Protein AF-A0A813QW35-F1 (afdb_monomer)

pLDDT: mean 88.13, std 13.35, range [39.12, 98.56]

Solvent-accessible surface area (backbone atoms only — not comparable to full-atom values): 14616 Å² total; per-residue (Å²): 115,69,69,63,53,52,51,50,51,53,52,52,52,50,51,53,50,52,37,64,60,31,45,42,64,63,51,36,38,49,41,29,41,49,60,69,52,95,50,67,70,61,49,53,50,48,54,52,54,52,72,67,41,83,51,41,49,53,69,59,52,49,50,46,52,36,43,44,49,61,70,47,66,87,50,74,64,64,62,58,50,50,51,53,51,50,52,62,72,70,39,88,66,54,80,74,55,71,52,36,60,60,40,50,43,73,62,63,20,82,92,65,40,93,64,72,88,70,44,76,89,36,61,70,60,48,53,49,51,56,65,54,35,79,75,79,52,91,46,69,71,62,71,68,75,59,6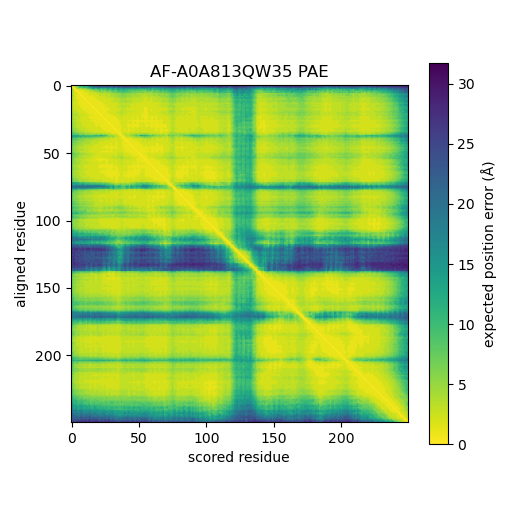6,68,50,58,50,50,54,24,49,69,68,75,63,54,57,49,92,84,57,64,70,88,74,78,84,77,91,68,78,69,46,68,44,79,46,74,32,84,91,26,38,39,68,68,52,51,50,45,46,50,51,49,32,65,75,36,61,98,62,37,46,67,46,82,48,46,78,43,82,42,53,71,68,60,45,52,53,49,51,48,53,53,50,51,52,53,52,49,53,56,48,54,53,51,53,52,52,56,49,58,65,70,79,105

Mean predicted aligned error: 7.09 Å

Nearest PDB structures (foldseek):
  6xmd-assembly1_A  TM=8.724E-01  e=5.859E-13  Thermochaetoides thermophila
  6xm1-assembly2_C  TM=8.562E-01  e=2.623E-12  Thermochaetoides thermophila
  6xjl-assembly1_A  TM=8.843E-01  e=3.176E-10  Thermochaetoides thermophila
  4cca-assembly1_A  TM=8.002E-01  e=1.803E-06  Homo sapiens
  4bx9-assembly1_A  TM=7.027E-01  e=5.641E-04  Homo sapiens

Foldseek 3Di:
DVVVVVVVVVVVVVVVVLCVQAVVLLLLLLLLCLQQHDDLVVNLVSLVVLLVDPSHQLVSSLSSLLSSCQSQVVPDVVSSVVSLVSSVVSDPDDPLSSCLSVLSCVDRHPVNDPDDSNCVVPPVVSVVLVVVCVPPPPDSSPSDADPLLVQVVCLQVVNRDCVVVPDDDDDDPDRDQEAEAEDELEDEPRVVVSQVVVCVVCPPRHHYHYYYPYYDDPVVSSVVSSVVSVVVVVVVVVVVVVVVVVVVVD

Structure (mmCIF, N/CA/C/O backbone):
data_AF-A0A813QW35-F1
#
_entry.id   AF-A0A813QW35-F1
#
loop_
_atom_site.group_PDB
_atom_site.id
_atom_site.type_symbol
_atom_site.label_atom_id
_atom_site.label_alt_id
_atom_site.label_comp_id
_atom_site.label_asym_id
_at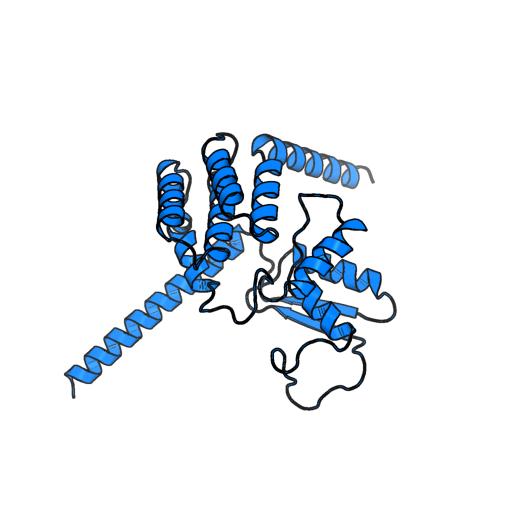om_site.label_entity_id
_atom_site.label_seq_id
_atom_site.pdbx_PDB_ins_code
_atom_site.Cartn_x
_atom_site.Cartn_y
_atom_site.Cartn_z
_atom_site.occupancy
_atom_site.B_iso_or_equiv
_atom_site.auth_seq_id
_atom_site.auth_comp_id
_atom_site.auth_asym_id
_atom_site.auth_atom_id
_atom_site.pdbx_PDB_model_num
ATOM 1 N N . MET A 1 1 ? -13.612 26.032 -20.876 1.00 57.28 1 MET A N 1
ATOM 2 C CA . MET A 1 1 ? -12.565 26.196 -19.837 1.00 57.28 1 MET A CA 1
ATOM 3 C C . MET A 1 1 ? -13.124 26.306 -18.413 1.00 57.28 1 MET A C 1
ATOM 5 O O . MET A 1 1 ? -12.556 25.674 -17.535 1.00 57.28 1 MET A O 1
ATOM 9 N N . SER A 1 2 ? -14.247 27.001 -18.171 1.00 75.31 2 SER A N 1
ATOM 10 C CA . SER A 1 2 ? -14.843 27.151 -16.821 1.00 75.31 2 SER A CA 1
ATOM 11 C C . SER A 1 2 ? -15.238 25.824 -16.127 1.00 75.31 2 SER A C 1
ATOM 13 O O . SER A 1 2 ? -14.934 25.630 -14.954 1.00 75.31 2 SER A O 1
ATOM 15 N N . GLY A 1 3 ? -15.799 24.847 -16.859 1.00 83.44 3 GLY A N 1
ATOM 16 C CA . GLY A 1 3 ? -16.212 23.554 -16.278 1.00 83.44 3 GLY A CA 1
ATOM 17 C C . GLY A 1 3 ? -15.068 22.676 -15.742 1.00 83.44 3 GLY A C 1
ATOM 18 O O . GLY A 1 3 ? -15.228 22.015 -14.718 1.00 83.44 3 GLY A O 1
ATOM 19 N N . THR A 1 4 ? -13.892 22.698 -16.381 1.00 87.56 4 THR A N 1
ATOM 20 C CA . THR A 1 4 ? -12.706 21.960 -15.906 1.00 87.56 4 THR A CA 1
ATOM 21 C C . THR A 1 4 ? -12.185 22.554 -14.601 1.00 87.56 4 THR A C 1
ATOM 23 O O . THR A 1 4 ? -11.912 21.819 -13.657 1.00 87.56 4 THR A O 1
ATOM 26 N N . VAL A 1 5 ? -12.108 23.886 -14.522 1.00 91.88 5 VAL A N 1
ATOM 27 C CA . VAL A 1 5 ? -11.670 24.593 -13.312 1.00 91.88 5 VAL A CA 1
ATOM 28 C C . VAL A 1 5 ? -12.628 24.314 -12.157 1.00 91.88 5 VAL A C 1
ATOM 30 O O . VAL A 1 5 ? -12.174 23.898 -11.096 1.00 91.88 5 VAL A O 1
ATOM 33 N N . ALA A 1 6 ? -13.941 24.442 -12.382 1.00 93.12 6 ALA A N 1
ATOM 34 C CA . ALA A 1 6 ? -14.951 24.147 -11.366 1.00 93.12 6 ALA A CA 1
ATOM 35 C C . ALA A 1 6 ? -14.806 22.718 -10.815 1.00 93.12 6 ALA A C 1
ATOM 37 O O . ALA A 1 6 ? -14.735 22.535 -9.604 1.00 93.12 6 ALA A O 1
ATOM 38 N N . LYS A 1 7 ? -14.648 21.716 -11.693 1.00 93.94 7 LYS A N 1
ATOM 39 C CA . LYS A 1 7 ? -14.423 20.323 -11.282 1.00 93.94 7 LYS A CA 1
ATOM 40 C C . LYS A 1 7 ? -13.184 20.172 -10.393 1.00 93.94 7 LYS A C 1
ATOM 42 O O . LYS A 1 7 ? -13.261 19.516 -9.357 1.00 93.94 7 LYS A O 1
ATOM 47 N N . HIS A 1 8 ? -12.043 20.737 -10.793 1.00 94.25 8 HIS A N 1
ATOM 48 C CA . HIS A 1 8 ? -10.805 20.621 -10.016 1.00 94.25 8 HIS A CA 1
ATOM 49 C C . HIS A 1 8 ? -10.906 21.321 -8.664 1.00 94.25 8 HIS A C 1
ATOM 51 O O . HIS A 1 8 ? -10.477 20.748 -7.667 1.00 94.25 8 HIS A O 1
ATOM 57 N N . VAL A 1 9 ? -11.511 22.509 -8.619 1.00 95.88 9 VAL A N 1
ATOM 58 C CA . VAL A 1 9 ? -11.746 23.231 -7.365 1.00 95.88 9 VAL A CA 1
ATOM 59 C C . VAL A 1 9 ? -12.614 22.388 -6.436 1.00 95.88 9 VAL A C 1
ATOM 61 O O . VAL A 1 9 ? -12.192 22.105 -5.322 1.00 95.88 9 VAL A O 1
ATOM 64 N N . THR A 1 10 ? -13.762 21.891 -6.907 1.00 96.38 10 THR A N 1
ATOM 65 C CA . THR A 1 10 ? -14.651 21.045 -6.097 1.00 96.38 10 THR A CA 1
ATOM 66 C C . THR A 1 10 ? -13.942 19.795 -5.574 1.00 96.38 10 THR A C 1
ATOM 68 O O . THR A 1 10 ? -14.052 19.484 -4.390 1.00 96.38 10 THR A O 1
ATOM 71 N N . LEU A 1 11 ? -13.184 19.093 -6.424 1.00 97.25 11 LEU A N 1
ATOM 72 C CA . LEU A 1 11 ? -12.455 17.889 -6.015 1.00 97.25 11 LEU A CA 1
ATOM 73 C C . LEU A 1 11 ? -11.382 18.191 -4.966 1.00 97.25 11 LEU A C 1
ATOM 75 O O . LEU A 1 11 ? -11.317 17.503 -3.952 1.00 97.25 11 LEU A O 1
ATOM 79 N N . VAL A 1 12 ? -10.549 19.210 -5.184 1.00 97.06 12 VAL A N 1
ATOM 80 C CA . VAL A 1 12 ? -9.474 19.568 -4.245 1.00 97.06 12 VAL A CA 1
ATOM 81 C C . VAL A 1 12 ? -10.051 20.060 -2.919 1.00 97.06 12 VAL A C 1
ATOM 83 O O . VAL A 1 12 ? -9.548 19.677 -1.863 1.00 97.06 12 VAL A O 1
ATOM 86 N N . SER A 1 13 ? -11.131 20.846 -2.952 1.00 97.50 13 SER A N 1
ATOM 87 C CA . SER A 1 13 ? -11.835 21.285 -1.746 1.00 97.50 13 SER A CA 1
ATOM 88 C C . SER A 1 13 ? -12.374 20.104 -0.938 1.00 97.50 13 SER A C 1
ATOM 90 O O . SER A 1 13 ? -12.182 20.066 0.275 1.00 97.50 13 SER A O 1
ATOM 92 N N . GLU A 1 14 ? -12.989 19.114 -1.589 1.00 98.06 14 GLU A N 1
ATOM 93 C CA . GLU A 1 14 ? -13.514 17.937 -0.892 1.00 98.06 14 GLU A CA 1
ATOM 94 C C . GLU A 1 14 ? -12.399 17.035 -0.346 1.00 98.06 14 GLU A C 1
ATOM 96 O O . GLU A 1 14 ? -12.483 16.565 0.789 1.00 98.06 14 GLU A O 1
ATOM 101 N N . LEU A 1 15 ? -11.308 16.847 -1.096 1.00 97.81 15 LEU A N 1
ATOM 102 C CA . LEU A 1 15 ? -10.131 16.123 -0.607 1.00 97.81 15 LEU A CA 1
ATOM 103 C C . LEU A 1 15 ? -9.528 16.806 0.625 1.00 97.81 15 LEU A C 1
ATOM 105 O O . LEU A 1 15 ? -9.250 16.136 1.617 1.00 97.81 15 LEU A O 1
ATOM 109 N N . SER A 1 16 ? -9.375 18.132 0.596 1.00 97.44 16 SER A N 1
ATOM 110 C CA . SER A 1 16 ? -8.885 18.905 1.741 1.00 97.44 16 SER A CA 1
ATOM 111 C C . SER A 1 16 ? -9.808 18.757 2.953 1.00 97.44 16 SER A C 1
ATOM 113 O O . SER A 1 16 ? -9.330 18.474 4.053 1.00 97.44 16 SER A O 1
ATOM 115 N N . ARG A 1 17 ? -11.129 18.843 2.745 1.00 98.19 17 ARG A N 1
ATOM 116 C CA . ARG A 1 17 ? -12.128 18.635 3.799 1.00 98.19 17 ARG A CA 1
ATOM 117 C C . ARG A 1 17 ? -11.995 17.252 4.440 1.00 98.19 17 ARG A C 1
ATOM 119 O O . ARG A 1 17 ? -12.002 17.159 5.664 1.00 98.19 17 ARG A O 1
ATOM 126 N N . LEU A 1 18 ? -11.858 16.189 3.641 1.00 98.00 18 LEU A N 1
ATOM 127 C CA . LEU A 1 18 ? -11.706 14.814 4.134 1.00 98.00 18 LEU A CA 1
ATOM 128 C C . LEU A 1 18 ? -10.384 14.600 4.880 1.00 98.00 18 LEU A C 1
ATOM 130 O O . LEU A 1 18 ? -10.381 13.950 5.926 1.00 98.00 18 LEU A O 1
ATOM 134 N N . VAL A 1 19 ? -9.282 15.169 4.382 1.00 97.62 19 VAL A N 1
ATOM 135 C CA . VAL A 1 19 ? -7.972 15.116 5.050 1.00 97.62 19 VAL A CA 1
ATOM 136 C C . VAL A 1 19 ? -8.057 15.713 6.451 1.00 97.62 19 VAL A C 1
ATOM 138 O O . VAL A 1 19 ? -7.613 15.079 7.408 1.00 97.62 19 VAL A O 1
ATOM 141 N N . SER A 1 20 ? -8.682 16.883 6.594 1.00 96.88 20 SER A N 1
ATOM 142 C CA . SER A 1 20 ? -8.865 17.524 7.898 1.00 96.88 20 SER A CA 1
ATOM 143 C C . SER A 1 20 ? -9.880 16.795 8.782 1.00 96.88 20 SER A C 1
ATOM 145 O O . SER A 1 20 ? -9.640 16.626 9.976 1.00 96.88 20 SER A O 1
ATOM 147 N N . ALA A 1 21 ? -11.004 16.346 8.217 1.00 97.69 21 ALA A N 1
ATOM 148 C CA . ALA A 1 21 ? -12.071 15.684 8.969 1.00 97.69 21 ALA A CA 1
ATOM 149 C C . ALA A 1 21 ? -11.633 14.347 9.582 1.00 97.69 21 ALA A C 1
ATOM 151 O O . ALA A 1 21 ? -12.138 13.977 10.640 1.00 97.69 21 ALA A O 1
ATOM 152 N N . HIS A 1 22 ? -10.701 13.642 8.934 1.00 97.62 22 HIS A N 1
ATOM 153 C CA . HIS A 1 22 ? -10.234 12.321 9.362 1.00 97.62 22 HIS A CA 1
ATOM 154 C C . HIS A 1 22 ? -8.786 12.296 9.860 1.00 97.62 22 HIS A C 1
ATOM 156 O O . HIS A 1 22 ? -8.227 11.217 10.035 1.00 97.62 22 HIS A O 1
ATOM 162 N N . ASN A 1 23 ? -8.186 13.471 10.077 1.00 97.00 23 ASN A N 1
ATOM 163 C CA . ASN A 1 23 ? -6.796 13.630 10.508 1.00 97.00 23 ASN A CA 1
ATOM 164 C C . ASN A 1 23 ? -5.802 12.796 9.666 1.00 97.00 23 ASN A C 1
ATOM 166 O O . ASN A 1 23 ? -4.915 12.117 10.181 1.00 97.00 23 ASN A O 1
ATOM 170 N N . LEU A 1 24 ? -5.974 12.813 8.337 1.00 97.44 24 LEU A N 1
ATOM 171 C CA . LEU A 1 24 ? -5.245 11.906 7.443 1.00 97.44 24 LEU A CA 1
ATOM 172 C C . LEU A 1 24 ? -3.750 12.228 7.325 1.00 97.44 24 LEU A C 1
ATOM 174 O O . LEU A 1 24 ? -2.997 11.377 6.862 1.00 97.44 24 LEU A O 1
ATOM 178 N N . LEU A 1 25 ? -3.313 13.424 7.737 1.00 96.06 25 LEU A N 1
ATOM 179 C CA . LEU A 1 25 ? -1.889 13.766 7.784 1.00 96.06 25 LEU A CA 1
ATOM 180 C C . LEU A 1 25 ? -1.163 12.957 8.864 1.00 96.06 25 LEU A C 1
ATOM 182 O O . LEU A 1 25 ? -0.154 12.331 8.558 1.00 96.06 25 LEU A O 1
ATOM 186 N N . GLU A 1 26 ? -1.727 12.876 10.072 1.00 96.31 26 GLU A N 1
ATOM 187 C CA . GLU A 1 26 ? -1.168 12.083 11.177 1.00 96.31 26 GLU A CA 1
ATOM 188 C C . GLU A 1 26 ? -1.184 10.580 10.858 1.00 96.31 26 GLU A C 1
ATOM 190 O O . GLU A 1 26 ? -0.213 9.853 11.093 1.00 96.31 26 GLU A O 1
ATOM 195 N N . VAL A 1 27 ? -2.283 10.110 10.250 1.00 97.75 27 VAL A N 1
ATOM 196 C CA . VAL A 1 27 ? -2.383 8.734 9.745 1.00 97.75 27 VAL A CA 1
ATOM 197 C C . VAL A 1 27 ? -1.274 8.475 8.729 1.00 97.75 27 VAL A C 1
ATOM 199 O O . VAL A 1 27 ? -0.535 7.504 8.871 1.00 97.75 27 VAL A O 1
ATOM 202 N N . SER A 1 28 ? -1.129 9.350 7.728 1.00 96.19 28 SER A N 1
ATOM 203 C CA . SER A 1 28 ? -0.118 9.197 6.683 1.00 96.19 28 SER A CA 1
ATOM 204 C C . SER A 1 28 ? 1.293 9.223 7.258 1.00 96.19 28 SER A C 1
ATOM 206 O O . SER A 1 28 ? 2.113 8.418 6.838 1.00 96.19 28 SER A O 1
ATOM 208 N N . GLU A 1 29 ? 1.603 10.107 8.204 1.00 94.19 29 GLU A N 1
ATOM 209 C CA . GLU A 1 29 ? 2.921 10.145 8.845 1.00 94.19 29 GLU A CA 1
ATOM 210 C C . GLU A 1 29 ? 3.225 8.826 9.568 1.00 94.19 29 GLU A C 1
ATOM 212 O O . GLU A 1 29 ? 4.305 8.255 9.402 1.00 94.19 29 GLU A O 1
ATOM 217 N N . THR A 1 30 ? 2.251 8.299 10.313 1.00 95.94 30 THR A N 1
ATOM 218 C CA . THR A 1 30 ? 2.380 7.006 10.996 1.00 95.94 30 THR A CA 1
ATOM 219 C C . THR A 1 30 ? 2.610 5.868 10.000 1.00 95.94 30 THR A C 1
ATOM 221 O O . THR A 1 30 ? 3.484 5.026 10.207 1.00 95.94 30 THR A O 1
ATOM 224 N N . GLU A 1 31 ? 1.870 5.841 8.889 1.00 95.56 31 GLU A N 1
ATOM 225 C CA . GLU A 1 31 ? 2.053 4.845 7.828 1.00 95.56 31 GLU A CA 1
ATOM 226 C C . GLU A 1 31 ? 3.425 4.955 7.155 1.00 95.56 31 GLU A C 1
ATOM 228 O O . GLU A 1 31 ? 4.046 3.932 6.874 1.00 95.56 31 GLU A O 1
ATOM 233 N N . GLN A 1 32 ? 3.929 6.171 6.928 1.00 92.38 32 GLN A N 1
ATOM 234 C CA . GLN A 1 32 ? 5.251 6.393 6.339 1.00 92.38 32 GLN A CA 1
ATOM 235 C C . GLN A 1 32 ? 6.367 5.936 7.278 1.00 92.38 32 GLN A C 1
ATOM 237 O O . GLN A 1 32 ? 7.297 5.272 6.821 1.00 92.38 32 GLN A O 1
ATOM 242 N N . GLN A 1 33 ? 6.248 6.192 8.584 1.00 90.75 33 GLN A N 1
ATOM 243 C CA . GLN A 1 33 ? 7.181 5.661 9.579 1.00 90.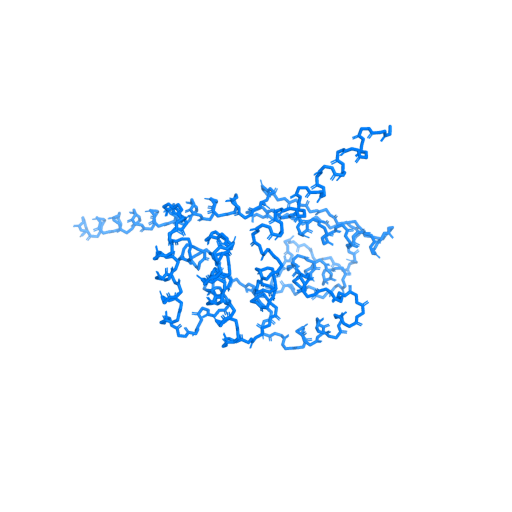75 33 GLN A CA 1
ATOM 244 C C . GLN A 1 33 ? 7.157 4.129 9.594 1.00 90.75 33 GLN A C 1
ATOM 246 O O . GLN A 1 33 ? 8.202 3.495 9.46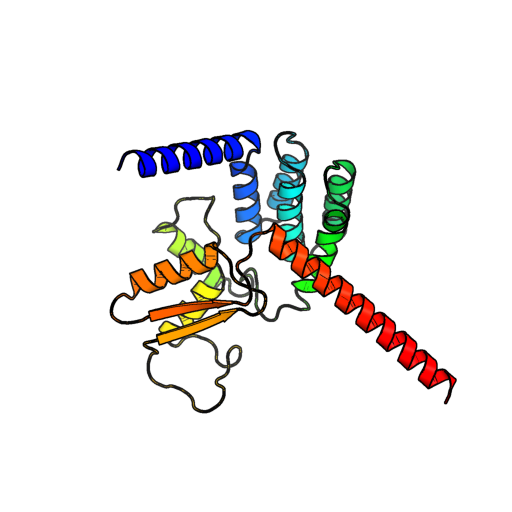6 1.00 90.75 33 GLN A O 1
ATOM 251 N N . LEU A 1 34 ? 5.966 3.525 9.629 1.00 92.06 34 LEU A N 1
ATOM 252 C CA . LEU A 1 34 ? 5.810 2.072 9.551 1.00 92.06 34 LEU A CA 1
ATOM 253 C C . LEU A 1 34 ? 6.347 1.494 8.239 1.00 92.06 34 LEU A C 1
ATOM 255 O O . LEU A 1 34 ? 6.891 0.399 8.233 1.00 92.06 34 LEU A O 1
ATOM 259 N N . ALA A 1 35 ? 6.230 2.185 7.112 1.00 90.25 35 ALA A N 1
ATOM 260 C CA . ALA A 1 35 ? 6.745 1.689 5.840 1.00 90.25 35 ALA A CA 1
ATOM 261 C C . ALA A 1 35 ? 8.267 1.876 5.713 1.00 90.25 35 ALA A C 1
ATOM 263 O O . ALA A 1 35 ? 8.949 1.019 5.149 1.00 90.25 35 ALA A O 1
ATOM 264 N N . CYS A 1 36 ? 8.824 2.955 6.269 1.00 85.50 36 CYS A N 1
ATOM 265 C CA . CYS A 1 36 ? 10.163 3.429 5.913 1.00 85.50 36 CYS A CA 1
ATOM 266 C C . CYS A 1 36 ? 11.179 3.485 7.061 1.00 85.50 36 CYS A C 1
ATOM 268 O O . CYS A 1 36 ? 12.347 3.705 6.766 1.00 85.50 36 CYS A O 1
ATOM 270 N N . GLN A 1 37 ? 10.807 3.310 8.332 1.00 84.12 37 GLN A N 1
ATOM 271 C CA . GLN A 1 37 ? 11.707 3.551 9.474 1.00 84.12 37 GLN A CA 1
ATOM 272 C C . GLN A 1 37 ? 11.707 2.379 10.469 1.00 84.12 37 GLN A C 1
ATOM 274 O O . GLN A 1 37 ? 10.678 1.761 10.735 1.00 84.12 37 GLN A O 1
ATOM 279 N N . GLU A 1 38 ? 12.869 2.041 11.035 1.00 79.69 38 GLU A N 1
ATOM 280 C CA . GLU A 1 38 ? 13.035 0.922 11.982 1.00 79.69 38 GLU A CA 1
ATOM 281 C C . GLU A 1 38 ? 12.905 1.350 13.455 1.00 79.69 38 GLU A C 1
ATOM 283 O O . GLU A 1 38 ? 13.730 1.009 14.295 1.00 79.69 38 GLU A O 1
ATOM 288 N N . GLU A 1 39 ? 11.830 2.058 13.799 1.00 87.25 39 GLU A N 1
ATOM 289 C CA . GLU A 1 39 ? 11.597 2.567 15.160 1.00 87.25 39 GLU A CA 1
ATOM 290 C C . GLU A 1 39 ? 10.369 1.898 15.787 1.00 87.25 39 GLU A C 1
ATOM 292 O O . GLU A 1 39 ? 9.247 2.401 15.720 1.00 87.25 39 GLU A O 1
ATOM 297 N N . HIS A 1 40 ? 10.567 0.707 16.362 1.00 89.50 40 HIS A N 1
ATOM 298 C CA . HIS A 1 40 ? 9.465 -0.132 16.853 1.00 89.50 40 HIS A CA 1
ATOM 299 C C . HIS A 1 40 ? 8.629 0.535 17.956 1.00 89.50 40 HIS A C 1
ATOM 301 O O . HIS A 1 40 ? 7.400 0.555 17.868 1.00 89.50 40 HIS A O 1
ATOM 307 N N . SER A 1 41 ? 9.281 1.064 18.997 1.00 91.38 41 SER A N 1
ATOM 308 C CA . SER A 1 41 ? 8.597 1.668 20.149 1.00 91.38 41 SER A CA 1
ATOM 309 C C . SER A 1 41 ? 7.799 2.909 19.752 1.00 91.38 41 SER A C 1
ATOM 311 O O . SER A 1 41 ? 6.642 3.043 20.152 1.00 91.38 41 SER A O 1
ATOM 313 N N . ASP A 1 42 ? 8.380 3.760 18.907 1.00 92.12 42 ASP A N 1
ATOM 314 C CA . ASP A 1 42 ? 7.743 4.995 18.445 1.00 92.12 42 ASP A CA 1
ATOM 315 C C . ASP A 1 42 ? 6.575 4.695 17.505 1.00 92.12 42 ASP A C 1
ATOM 317 O O . ASP A 1 42 ? 5.486 5.247 17.670 1.00 92.12 42 ASP A O 1
ATOM 321 N N . SER A 1 43 ? 6.745 3.727 16.598 1.00 92.75 43 SER A N 1
ATOM 322 C CA . SER A 1 43 ? 5.662 3.234 15.739 1.00 92.75 43 SER A CA 1
ATOM 323 C C . SER A 1 43 ? 4.473 2.725 16.557 1.00 92.75 43 SER A C 1
ATOM 325 O O . SER A 1 43 ? 3.319 3.037 16.257 1.00 92.75 43 SER A O 1
ATOM 327 N N . LEU A 1 44 ? 4.738 1.958 17.619 1.00 94.19 44 LEU A N 1
ATOM 328 C CA . LEU A 1 44 ? 3.696 1.440 18.501 1.00 94.19 44 LEU A CA 1
ATOM 329 C C . LEU A 1 44 ? 2.974 2.570 19.247 1.00 94.19 44 LEU A C 1
ATOM 331 O O . LEU A 1 44 ? 1.747 2.536 19.371 1.00 94.19 44 LEU A O 1
ATOM 335 N N . GLN A 1 45 ? 3.715 3.573 19.725 1.00 95.62 45 GLN A N 1
ATOM 336 C CA . GLN A 1 45 ? 3.132 4.722 20.411 1.00 95.62 45 GLN A CA 1
ATOM 337 C C . GLN A 1 45 ? 2.268 5.567 19.470 1.00 95.62 45 GLN A C 1
ATOM 339 O O . GLN A 1 45 ? 1.150 5.919 19.837 1.00 95.62 45 GLN A O 1
ATOM 344 N N . LYS A 1 46 ? 2.715 5.820 18.235 1.00 96.25 46 LYS A N 1
ATOM 345 C CA . LYS A 1 46 ? 1.911 6.539 17.237 1.00 96.25 46 LYS A CA 1
ATOM 346 C C . LYS A 1 46 ? 0.601 5.826 16.918 1.00 96.25 46 LYS A C 1
ATOM 348 O O . LYS A 1 46 ? -0.451 6.458 16.908 1.00 96.25 46 LYS A O 1
ATOM 353 N N . ILE A 1 47 ? 0.624 4.500 16.750 1.00 97.19 47 ILE A N 1
ATOM 354 C CA . ILE A 1 47 ? -0.613 3.728 16.547 1.00 97.19 47 ILE A CA 1
ATOM 355 C C . ILE A 1 47 ? -1.558 3.879 17.747 1.00 97.19 47 ILE A C 1
ATOM 357 O O . ILE A 1 47 ? -2.762 4.034 17.552 1.00 97.19 47 ILE A O 1
ATOM 361 N N . ARG A 1 48 ? -1.040 3.853 18.982 1.00 96.38 48 ARG A N 1
ATOM 362 C CA . ARG A 1 48 ? -1.862 4.069 20.186 1.00 96.38 48 ARG A CA 1
ATOM 363 C C . ARG A 1 48 ? -2.474 5.468 20.216 1.00 96.38 48 ARG A C 1
ATOM 365 O O . ARG A 1 48 ? -3.664 5.578 20.479 1.00 96.38 48 ARG A O 1
ATOM 372 N N . ASN A 1 49 ? -1.719 6.500 19.847 1.00 96.81 49 ASN A N 1
ATOM 373 C CA . ASN A 1 49 ? -2.240 7.865 19.750 1.00 96.81 49 ASN A CA 1
ATOM 374 C C . ASN A 1 49 ? -3.378 7.956 18.710 1.00 96.81 49 ASN A C 1
ATOM 376 O O . ASN A 1 49 ? -4.432 8.528 18.988 1.00 96.81 49 ASN A O 1
ATOM 380 N N . LEU A 1 50 ? -3.229 7.310 17.543 1.00 97.56 50 LEU A N 1
ATOM 381 C CA . LEU A 1 50 ? -4.307 7.217 16.545 1.00 97.56 50 LEU A CA 1
ATOM 382 C C . LEU A 1 50 ? -5.556 6.497 17.088 1.00 97.56 50 LEU A C 1
ATOM 384 O O . LEU A 1 50 ? -6.675 6.815 16.688 1.00 97.56 50 LEU A O 1
ATOM 388 N N . MET A 1 51 ? -5.386 5.525 17.992 1.00 95.81 51 MET A N 1
ATOM 389 C CA . MET A 1 51 ? -6.496 4.819 18.646 1.00 95.81 51 MET A CA 1
ATOM 390 C C . MET A 1 51 ? -7.261 5.669 19.659 1.00 95.81 51 MET A C 1
ATOM 392 O O . MET A 1 51 ? -8.393 5.306 19.985 1.00 95.81 51 MET A O 1
ATOM 396 N N . GLU A 1 52 ? -6.692 6.772 20.133 1.00 95.31 52 GLU A N 1
ATOM 397 C CA . GLU A 1 52 ? -7.340 7.705 21.060 1.00 95.31 52 GLU A CA 1
ATOM 398 C C . GLU A 1 52 ? -8.055 8.844 20.315 1.00 95.31 52 GLU A C 1
ATOM 400 O O . GLU A 1 52 ? -9.088 9.332 20.774 1.00 95.31 52 GLU A O 1
ATOM 405 N N . ASP A 1 53 ? -7.582 9.218 19.122 1.00 96.19 53 ASP A N 1
ATOM 406 C CA . ASP A 1 53 ? -8.193 10.279 18.315 1.00 96.19 53 ASP A CA 1
ATOM 407 C C . ASP A 1 53 ? -9.543 9.833 17.729 1.00 96.19 53 ASP A C 1
ATOM 409 O O . ASP A 1 53 ? -9.630 8.878 16.959 1.00 96.19 53 ASP A O 1
ATOM 413 N N . THR A 1 54 ? -10.626 10.532 18.069 1.00 95.44 54 THR A N 1
ATOM 414 C CA . THR A 1 54 ? -11.990 10.236 17.591 1.00 95.44 54 THR A CA 1
ATOM 415 C C . THR A 1 54 ? -12.239 10.646 16.138 1.00 95.44 54 THR A C 1
ATOM 417 O O . THR A 1 54 ? -13.172 10.132 15.521 1.00 95.44 54 THR A O 1
ATOM 420 N N . LYS A 1 55 ? -11.407 11.523 15.559 1.00 96.50 55 LYS A N 1
ATOM 421 C CA . LYS A 1 55 ? -11.505 11.935 14.147 1.00 96.50 55 LYS A CA 1
ATOM 422 C C . LYS A 1 55 ? -11.012 10.847 13.198 1.00 96.50 55 LYS A C 1
ATOM 424 O O . LYS A 1 55 ? -11.512 10.725 12.077 1.00 96.50 55 LYS A O 1
ATOM 429 N N . VAL A 1 56 ? -10.045 10.047 13.645 1.00 97.81 56 VAL A N 1
ATOM 430 C CA . VAL A 1 56 ? -9.436 8.984 12.844 1.00 97.81 56 VAL A CA 1
ATOM 431 C C . VAL A 1 56 ? -10.414 7.819 12.697 1.00 97.81 56 VAL A C 1
ATOM 433 O O . VAL A 1 56 ? -10.950 7.282 13.672 1.00 97.81 56 VAL A O 1
ATOM 436 N N . ARG A 1 57 ? -10.656 7.379 11.462 1.00 96.56 57 ARG A N 1
ATOM 437 C CA . ARG A 1 57 ? -11.563 6.252 11.205 1.00 96.56 57 ARG A CA 1
ATOM 438 C C . ARG A 1 57 ? -10.892 4.943 11.610 1.00 96.56 57 ARG A C 1
ATOM 440 O O . ARG A 1 57 ? -9.703 4.748 11.372 1.00 96.56 57 ARG A O 1
ATOM 447 N N . THR A 1 58 ? -11.659 3.986 12.128 1.00 96.56 58 THR A N 1
ATOM 448 C CA . THR A 1 58 ? -11.102 2.681 12.530 1.00 96.56 58 THR A CA 1
ATOM 449 C C . THR A 1 58 ? -10.458 1.932 11.356 1.00 96.56 58 THR A C 1
ATOM 451 O O . THR A 1 58 ? -9.451 1.253 11.534 1.00 96.56 58 THR A O 1
ATOM 454 N N . SER A 1 59 ? -10.984 2.103 10.139 1.00 95.38 59 SER A N 1
ATOM 455 C CA . SER A 1 59 ? -10.388 1.575 8.904 1.00 95.38 59 SER A CA 1
ATOM 456 C C . SER A 1 59 ? -9.009 2.154 8.593 1.00 95.38 59 SER A C 1
ATOM 458 O O . SER A 1 59 ? -8.197 1.468 7.980 1.00 95.38 59 SER A O 1
ATOM 460 N N . ASP A 1 60 ? -8.743 3.400 8.992 1.00 97.12 60 ASP A N 1
ATOM 461 C CA . ASP A 1 60 ? -7.433 4.017 8.790 1.00 97.12 60 ASP A CA 1
ATOM 462 C C . ASP A 1 60 ? -6.416 3.434 9.777 1.00 97.12 60 ASP A C 1
ATOM 464 O O . ASP A 1 60 ? -5.331 3.024 9.384 1.00 97.12 60 ASP A O 1
ATOM 468 N N . ILE A 1 61 ? -6.817 3.255 11.038 1.00 97.75 61 ILE A N 1
ATOM 469 C CA . ILE A 1 61 ? -5.988 2.602 12.066 1.00 97.75 61 ILE A CA 1
ATOM 470 C C . ILE A 1 61 ? -5.703 1.142 11.692 1.00 97.75 61 ILE A C 1
ATOM 472 O O . ILE A 1 61 ? -4.589 0.657 11.881 1.00 97.75 61 ILE A O 1
ATOM 476 N N . LEU A 1 62 ? -6.693 0.435 11.132 1.00 97.50 62 LEU A N 1
ATOM 477 C CA . LEU A 1 62 ? -6.525 -0.938 10.655 1.00 97.50 62 LEU A CA 1
ATOM 478 C C . LEU A 1 62 ? -5.369 -1.052 9.652 1.00 97.50 62 LEU A C 1
ATOM 480 O O . LEU A 1 62 ? -4.612 -2.017 9.731 1.00 97.50 62 LEU A O 1
ATOM 484 N N . ARG A 1 63 ? -5.191 -0.073 8.755 1.00 96.56 63 ARG A N 1
ATOM 485 C CA . ARG A 1 63 ? -4.066 -0.050 7.804 1.00 96.56 63 ARG A CA 1
ATOM 486 C C . ARG A 1 63 ? -2.732 0.044 8.526 1.00 96.56 63 ARG A C 1
ATOM 488 O O . ARG A 1 63 ? -1.855 -0.777 8.269 1.00 96.56 63 ARG A O 1
ATOM 495 N N . SER A 1 64 ? -2.608 0.968 9.478 1.00 97.44 64 SER A N 1
ATOM 496 C CA . SER A 1 64 ? -1.404 1.111 10.300 1.00 97.44 64 SER A CA 1
ATOM 497 C C . SER A 1 64 ? -1.098 -0.173 11.076 1.00 97.44 64 SER A C 1
ATOM 499 O O . SER A 1 64 ? 0.045 -0.618 11.115 1.00 97.44 64 SER A O 1
ATOM 501 N N . VAL A 1 65 ? -2.115 -0.846 11.623 1.00 96.88 65 VAL A N 1
ATOM 502 C CA . VAL A 1 65 ? -1.930 -2.141 12.300 1.00 96.88 65 VAL A CA 1
ATOM 503 C C . VAL A 1 65 ? -1.523 -3.246 11.319 1.00 96.88 65 VAL A C 1
ATOM 505 O O . VAL A 1 65 ? -0.698 -4.083 11.676 1.00 96.88 65 VAL A O 1
ATOM 508 N N . CYS A 1 66 ? -2.029 -3.250 10.082 1.00 96.44 66 CYS A N 1
ATOM 509 C CA . CYS A 1 66 ? -1.582 -4.188 9.045 1.00 96.44 66 CYS A CA 1
ATOM 510 C C . CYS A 1 66 ? -0.112 -3.961 8.666 1.00 96.44 66 CYS A C 1
ATOM 512 O O . CYS A 1 66 ? 0.650 -4.923 8.589 1.00 96.44 66 CYS A O 1
ATOM 514 N N . LEU A 1 67 ? 0.307 -2.705 8.481 1.00 95.31 67 LEU A N 1
ATOM 515 C CA . LEU A 1 67 ? 1.706 -2.359 8.209 1.00 95.31 67 LEU A CA 1
ATOM 516 C C . LEU A 1 67 ? 2.617 -2.763 9.371 1.00 95.31 67 LEU A C 1
ATOM 518 O O . LEU A 1 67 ? 3.652 -3.389 9.150 1.00 95.31 67 LEU A O 1
ATOM 522 N N . TYR A 1 68 ? 2.204 -2.477 10.608 1.00 95.12 68 TYR A N 1
ATOM 523 C CA . TYR A 1 68 ? 2.910 -2.912 11.812 1.00 95.12 68 TYR A CA 1
ATOM 524 C C . TYR A 1 68 ? 3.044 -4.436 11.862 1.00 95.12 68 TYR A C 1
ATOM 526 O O . TYR A 1 68 ? 4.139 -4.950 12.091 1.00 95.12 68 TYR A O 1
ATOM 534 N N . ALA A 1 69 ? 1.952 -5.157 11.588 1.00 94.06 69 ALA A N 1
ATOM 535 C CA . ALA A 1 69 ? 1.944 -6.612 11.573 1.00 94.06 69 ALA A CA 1
ATOM 536 C C . ALA A 1 69 ? 2.931 -7.174 10.546 1.00 94.06 69 ALA A C 1
ATOM 538 O O . ALA A 1 69 ? 3.675 -8.076 10.899 1.00 94.06 69 ALA A O 1
ATOM 539 N N . LEU A 1 70 ? 2.979 -6.626 9.324 1.00 92.06 70 LEU A N 1
ATOM 540 C CA . LEU A 1 70 ? 3.900 -7.049 8.257 1.00 92.06 70 LEU A CA 1
ATOM 541 C C . LEU A 1 70 ? 5.366 -6.668 8.528 1.00 92.06 70 LEU A C 1
ATOM 543 O O . LEU A 1 70 ? 6.285 -7.401 8.147 1.00 92.06 70 LEU A O 1
ATOM 547 N N . ARG A 1 71 ? 5.615 -5.520 9.166 1.00 90.12 71 ARG A N 1
ATOM 548 C CA . ARG A 1 71 ? 6.978 -5.065 9.480 1.00 90.12 71 ARG A CA 1
ATOM 549 C C . ARG A 1 71 ? 7.595 -5.855 10.619 1.00 90.12 71 ARG A C 1
ATOM 551 O O . ARG A 1 71 ? 8.744 -6.281 10.528 1.00 90.12 71 ARG A O 1
ATOM 558 N N . TYR A 1 72 ? 6.826 -6.055 11.681 1.00 89.06 72 TYR A N 1
ATOM 559 C CA . TYR A 1 72 ? 7.299 -6.605 12.946 1.00 89.06 72 TYR A CA 1
ATOM 560 C C . TYR A 1 72 ? 6.801 -8.036 13.182 1.00 89.06 72 TYR A C 1
ATOM 562 O O . TYR A 1 72 ? 6.629 -8.455 14.321 1.00 89.06 72 TYR A O 1
ATOM 570 N N . GLU A 1 73 ? 6.622 -8.821 12.113 1.00 83.31 73 GLU A N 1
ATOM 571 C CA . GLU A 1 73 ? 6.129 -10.211 12.173 1.00 83.31 73 GLU A CA 1
ATOM 572 C C . GLU A 1 73 ? 6.934 -11.121 13.111 1.00 83.31 73 GLU A C 1
ATOM 574 O O . GLU A 1 73 ? 6.404 -12.094 13.643 1.00 83.31 73 GLU A O 1
ATOM 579 N N . LYS A 1 74 ? 8.232 -10.834 13.271 1.00 79.44 74 LYS A N 1
ATOM 580 C CA . LYS A 1 74 ? 9.156 -11.597 14.125 1.00 79.44 74 LYS A CA 1
ATOM 581 C C . LYS A 1 74 ? 9.247 -11.057 15.555 1.00 79.44 74 LYS A C 1
ATOM 583 O O . LYS A 1 74 ? 9.882 -11.696 16.390 1.00 79.44 74 LYS A O 1
ATOM 588 N N . SER A 1 75 ? 8.673 -9.886 15.817 1.00 77.75 75 SER A N 1
ATOM 589 C CA . SER A 1 75 ? 8.652 -9.275 17.144 1.00 77.75 75 SER A CA 1
ATOM 590 C C . SER A 1 75 ? 7.626 -9.967 18.043 1.00 77.75 75 SER A C 1
ATOM 592 O O . SER A 1 75 ? 6.885 -10.858 17.623 1.00 77.75 75 SER A O 1
ATOM 594 N N . ASN A 1 76 ? 7.603 -9.573 19.314 1.00 74.25 76 ASN A N 1
ATOM 595 C CA . ASN A 1 76 ? 6.692 -10.124 20.303 1.00 74.25 76 ASN A CA 1
ATOM 596 C C . ASN A 1 76 ? 5.219 -10.034 19.834 1.00 74.25 76 ASN A C 1
ATOM 598 O O . ASN A 1 76 ? 4.716 -9.002 19.395 1.00 74.25 76 ASN A O 1
ATOM 602 N N . SER A 1 77 ? 4.528 -11.176 19.879 1.00 81.44 77 SER A N 1
ATOM 603 C CA . SER A 1 77 ? 3.145 -11.295 19.407 1.00 81.44 77 SER A CA 1
ATOM 604 C C . SER A 1 77 ? 2.129 -10.626 20.341 1.00 81.44 77 SER A C 1
ATOM 606 O O . SER A 1 77 ? 0.988 -10.386 19.933 1.00 81.44 77 SER A O 1
ATOM 608 N N . SER A 1 78 ? 2.509 -10.314 21.588 1.00 89.38 78 SER A N 1
ATOM 609 C CA . SER A 1 78 ? 1.584 -9.749 22.572 1.00 89.38 78 SER A CA 1
ATOM 610 C C . SER A 1 78 ? 1.178 -8.310 22.240 1.00 89.38 78 SER A C 1
ATOM 612 O O . SER A 1 78 ? 0.003 -7.971 22.396 1.00 89.38 78 SER A O 1
ATOM 614 N N . GLU A 1 79 ? 2.083 -7.480 21.716 1.00 92.75 79 GLU A N 1
ATOM 615 C CA . GLU A 1 79 ? 1.792 -6.101 21.314 1.00 92.75 79 GLU A CA 1
ATOM 616 C C . GLU A 1 79 ? 0.826 -6.074 20.130 1.00 92.75 79 GLU A C 1
ATOM 618 O O . GLU A 1 79 ? -0.185 -5.371 20.177 1.00 92.75 79 GLU A O 1
ATOM 623 N N . LEU A 1 80 ? 1.068 -6.902 19.108 1.00 93.38 80 LEU A N 1
ATOM 624 C CA . LEU A 1 80 ? 0.162 -7.020 17.965 1.00 93.38 80 LEU A CA 1
ATOM 625 C C . LEU A 1 80 ? -1.237 -7.481 18.401 1.00 93.38 80 LEU A C 1
ATOM 627 O O . LEU A 1 80 ? -2.243 -6.936 17.944 1.00 93.38 80 LEU A O 1
ATOM 631 N N . ASN A 1 81 ? -1.320 -8.462 19.302 1.00 93.94 81 ASN A N 1
ATOM 632 C CA . ASN A 1 81 ? -2.601 -8.922 19.840 1.00 93.94 81 ASN A CA 1
ATOM 633 C C . ASN A 1 81 ? -3.304 -7.829 20.658 1.00 93.94 81 ASN A C 1
ATOM 635 O O . ASN A 1 81 ? -4.521 -7.678 20.556 1.00 93.94 81 ASN A O 1
ATOM 639 N N . SER A 1 82 ? -2.553 -7.022 21.410 1.00 95.19 82 SER A N 1
ATOM 640 C CA . SER A 1 82 ? -3.087 -5.850 22.107 1.00 95.19 82 SER A CA 1
ATOM 641 C C . SER A 1 82 ? -3.692 -4.837 21.126 1.00 95.19 82 SER A C 1
ATOM 643 O O . SER A 1 82 ? -4.839 -4.429 21.304 1.00 95.19 82 SER A O 1
ATOM 645 N N . LEU A 1 83 ? -2.993 -4.515 20.029 1.00 95.50 83 LEU A N 1
ATOM 646 C CA . LEU A 1 83 ? -3.506 -3.616 18.986 1.00 95.50 83 LEU A CA 1
ATOM 647 C C . LEU A 1 83 ? -4.780 -4.157 18.318 1.00 95.50 83 LEU A C 1
ATOM 649 O O . LEU A 1 83 ? -5.743 -3.409 18.138 1.00 95.50 83 LEU A O 1
ATOM 653 N N . LYS A 1 84 ? -4.822 -5.457 17.992 1.00 95.12 84 LYS A N 1
ATOM 654 C CA . LYS A 1 84 ? -6.025 -6.117 17.449 1.00 95.12 84 LYS A CA 1
ATOM 655 C C . LYS A 1 84 ? -7.206 -6.000 18.412 1.00 95.12 84 LYS A C 1
ATOM 657 O O . LYS A 1 84 ? -8.302 -5.626 18.003 1.00 95.12 84 LYS A O 1
ATOM 662 N N . ASN A 1 85 ? -6.980 -6.263 19.697 1.00 95.12 85 ASN A N 1
ATOM 663 C CA . ASN A 1 85 ? -8.020 -6.151 20.715 1.00 95.12 85 ASN A CA 1
ATOM 664 C C . ASN A 1 85 ? -8.525 -4.709 20.860 1.00 95.12 85 ASN A C 1
ATOM 666 O O . ASN A 1 85 ? -9.731 -4.498 20.973 1.00 95.12 85 ASN A O 1
ATOM 670 N N . SER A 1 86 ? -7.636 -3.714 20.810 1.00 95.25 86 SER A N 1
ATOM 671 C CA . SER A 1 86 ? -8.019 -2.298 20.842 1.00 95.25 86 SER A CA 1
ATOM 672 C C . SER A 1 86 ? -8.849 -1.887 19.623 1.00 95.25 86 SER A C 1
ATOM 674 O O . SER A 1 86 ? -9.858 -1.203 19.786 1.00 95.25 86 SER A O 1
ATOM 676 N N . LEU A 1 87 ? -8.507 -2.366 18.418 1.00 95.06 87 LEU A N 1
ATOM 677 C CA . LEU A 1 87 ? -9.322 -2.160 17.211 1.00 95.06 87 LEU A CA 1
ATOM 678 C C . LEU A 1 87 ? -10.736 -2.732 17.365 1.00 95.06 87 LEU A C 1
ATOM 680 O O . LEU A 1 87 ? -11.717 -2.063 17.037 1.00 95.06 87 LEU A O 1
ATOM 684 N N . LEU A 1 88 ? -10.849 -3.958 17.885 1.00 93.94 88 LEU A N 1
ATOM 685 C CA . LEU A 1 88 ? -12.142 -4.608 18.105 1.00 93.94 88 LEU A CA 1
ATOM 686 C C . LEU A 1 88 ? -12.990 -3.854 19.134 1.00 93.94 88 LEU A C 1
ATOM 688 O O . LEU A 1 88 ? -14.181 -3.657 18.903 1.00 93.94 88 LEU A O 1
ATOM 692 N N . LYS A 1 89 ? -12.378 -3.396 20.234 1.00 94.69 89 LYS A N 1
ATOM 693 C CA . LYS A 1 89 ? -13.056 -2.599 21.270 1.00 94.69 89 LYS A CA 1
ATOM 694 C C . LYS A 1 89 ? -13.531 -1.245 20.750 1.00 94.69 89 LYS A C 1
ATOM 696 O O . LYS A 1 89 ? -14.606 -0.801 21.133 1.00 94.69 89 LYS A O 1
ATOM 701 N N . ARG A 1 90 ? -12.749 -0.603 19.877 1.00 94.62 90 ARG A N 1
ATOM 702 C CA . ARG A 1 90 ? -13.111 0.682 19.264 1.00 94.62 90 ARG A CA 1
ATOM 703 C C . ARG A 1 90 ? -14.333 0.566 18.345 1.00 94.62 90 ARG A C 1
ATOM 705 O O . ARG A 1 90 ? -15.125 1.499 18.268 1.00 94.62 90 ARG A O 1
ATOM 712 N N . GLY A 1 91 ? -14.503 -0.571 17.670 1.00 92.69 91 GLY A N 1
ATOM 713 C CA . GLY A 1 91 ? -15.638 -0.814 16.777 1.00 92.69 91 GLY A CA 1
ATOM 714 C C . GLY A 1 91 ? -15.548 -0.062 15.441 1.00 92.69 91 GLY A C 1
ATOM 715 O O . GLY A 1 91 ? -14.540 0.561 15.114 1.00 92.69 91 GLY A O 1
ATOM 716 N N . GLY A 1 92 ? -16.596 -0.163 14.619 1.00 91.75 92 GLY A N 1
ATOM 717 C CA . GLY A 1 92 ? -16.635 0.439 13.275 1.00 91.75 92 GLY A CA 1
ATOM 718 C C . GLY A 1 92 ? -15.938 -0.378 12.178 1.00 91.75 92 GLY A C 1
ATOM 719 O O . GLY A 1 92 ? -15.829 0.090 11.048 1.00 91.75 92 GLY A O 1
ATOM 720 N N . LEU A 1 93 ? -15.488 -1.598 12.493 1.00 93.69 93 LEU A N 1
ATOM 721 C CA . LEU A 1 93 ? -14.991 -2.562 11.511 1.00 93.69 93 LEU A CA 1
ATOM 722 C C . LEU A 1 93 ? -16.117 -3.474 11.020 1.00 93.69 93 LEU A C 1
ATOM 724 O O . LEU A 1 93 ? -16.879 -4.028 11.822 1.00 93.69 93 LEU A O 1
ATOM 728 N N . THR A 1 94 ? -16.159 -3.682 9.706 1.00 90.56 94 THR A N 1
ATOM 729 C CA . THR A 1 94 ? -16.961 -4.743 9.080 1.00 90.56 94 THR A CA 1
ATOM 730 C C . THR A 1 94 ? -16.467 -6.125 9.516 1.00 90.56 94 THR A C 1
ATOM 732 O O . THR A 1 94 ? -15.339 -6.271 9.986 1.00 90.56 94 THR A O 1
ATOM 735 N N . GLU A 1 95 ? -17.289 -7.159 9.348 1.00 86.06 95 GLU A N 1
ATOM 736 C CA . GLU A 1 95 ? -16.911 -8.538 9.685 1.00 86.06 95 GLU A CA 1
ATOM 737 C C . GLU A 1 95 ? -15.625 -8.979 8.968 1.00 86.06 95 GLU A C 1
ATOM 739 O O . GLU A 1 95 ? -14.703 -9.486 9.605 1.00 86.06 95 GLU A O 1
ATOM 744 N N . GLN A 1 96 ? -15.508 -8.661 7.675 1.00 83.75 96 GLN A N 1
ATOM 745 C CA . GLN A 1 96 ? -14.321 -8.951 6.865 1.00 83.75 96 GLN A CA 1
ATOM 746 C C . GLN A 1 96 ? -13.060 -8.256 7.398 1.00 83.75 96 GLN A C 1
ATOM 748 O O . GLN A 1 96 ? -11.973 -8.831 7.394 1.00 83.75 96 GLN A O 1
ATOM 753 N N . GLN A 1 97 ? -13.197 -7.032 7.911 1.00 91.94 97 GLN A N 1
ATOM 754 C CA . GLN A 1 97 ? -12.076 -6.247 8.427 1.00 91.94 97 GLN A CA 1
ATOM 755 C C . GLN A 1 97 ? -11.541 -6.743 9.774 1.00 91.94 97 GLN A C 1
ATOM 757 O O . GLN A 1 97 ? -10.369 -6.519 10.075 1.00 91.94 97 GLN A O 1
ATOM 762 N N . ARG A 1 98 ? -12.364 -7.413 10.590 1.00 92.12 98 ARG A N 1
ATOM 763 C CA . ARG A 1 98 ? -11.977 -7.838 11.950 1.00 92.12 98 ARG A CA 1
ATOM 764 C C . ARG A 1 98 ? -10.838 -8.853 11.957 1.00 92.12 98 ARG A C 1
ATOM 766 O O . ARG A 1 98 ? -9.982 -8.790 12.833 1.00 92.12 98 ARG A O 1
ATOM 773 N N . ASP A 1 99 ? -10.815 -9.753 10.978 1.00 93.06 99 ASP A N 1
ATOM 774 C CA . ASP A 1 99 ? -9.764 -10.767 10.831 1.00 93.06 99 ASP A CA 1
ATOM 775 C C . ASP A 1 99 ? -8.691 -10.367 9.803 1.00 93.06 99 ASP A C 1
ATOM 777 O O . ASP A 1 99 ? -7.715 -11.086 9.586 1.00 93.06 99 ASP A O 1
ATOM 781 N N . PHE A 1 100 ? -8.825 -9.195 9.173 1.00 96.31 100 PHE A N 1
ATOM 782 C CA . PHE A 1 100 ? -7.986 -8.828 8.034 1.00 96.31 100 PHE A CA 1
ATOM 783 C C . PHE A 1 100 ? -6.492 -8.764 8.374 1.00 96.31 100 PHE A C 1
ATOM 785 O O . PHE A 1 100 ? -5.665 -9.144 7.553 1.00 96.31 100 PHE A O 1
ATOM 792 N N . VAL A 1 101 ? -6.132 -8.379 9.603 1.00 95.56 101 VAL A N 1
ATOM 793 C CA . VAL A 1 101 ? -4.730 -8.383 10.057 1.00 95.56 101 VAL A CA 1
ATOM 794 C C . VAL A 1 101 ? -4.119 -9.790 9.985 1.00 95.56 101 VAL A C 1
ATOM 796 O O . VAL A 1 101 ? -2.957 -9.944 9.629 1.00 95.56 101 VAL A O 1
ATOM 799 N N . ASN A 1 102 ? -4.888 -10.838 10.291 1.00 93.62 102 ASN A N 1
ATOM 800 C CA . ASN A 1 102 ? -4.405 -12.212 10.150 1.00 93.62 102 ASN A CA 1
ATOM 801 C C . ASN A 1 102 ? -4.331 -12.619 8.675 1.00 93.62 102 ASN A C 1
ATOM 803 O O . ASN A 1 102 ? -3.353 -13.244 8.262 1.00 93.62 102 ASN A O 1
ATOM 807 N N . LYS A 1 103 ? -5.333 -12.231 7.875 1.00 95.38 103 LYS A N 1
ATOM 808 C CA . LYS A 1 103 ? -5.390 -12.549 6.441 1.00 95.38 103 LYS A CA 1
ATOM 809 C C . LYS A 1 103 ? -4.237 -11.915 5.669 1.00 95.38 103 LYS A C 1
ATOM 811 O O . LYS A 1 103 ? -3.587 -12.604 4.891 1.00 95.38 103 LYS A O 1
ATOM 816 N N . ILE A 1 104 ? -3.902 -10.654 5.939 1.00 95.06 104 ILE A N 1
ATOM 817 C CA . ILE A 1 104 ? -2.776 -10.000 5.266 1.00 95.06 104 ILE A CA 1
ATOM 818 C C . ILE A 1 104 ? -1.431 -10.632 5.644 1.00 95.06 104 ILE A C 1
ATOM 820 O O . ILE A 1 104 ? -0.585 -10.799 4.773 1.00 95.06 104 ILE A O 1
ATOM 824 N N . CYS A 1 105 ? -1.240 -11.078 6.892 1.00 92.56 105 CYS A N 1
ATOM 825 C CA . CYS A 1 105 ? -0.049 -11.846 7.273 1.00 92.56 105 CYS A CA 1
ATOM 826 C C . CYS A 1 105 ? -0.011 -13.233 6.609 1.00 92.56 105 CYS A C 1
ATOM 828 O O . CYS A 1 105 ? 1.062 -13.721 6.260 1.00 92.56 105 CYS A O 1
ATOM 830 N N . ALA A 1 106 ? -1.166 -13.876 6.414 1.00 92.62 106 ALA A N 1
ATOM 831 C CA . ALA A 1 106 ? -1.258 -15.142 5.688 1.00 92.62 106 ALA A CA 1
ATOM 832 C C . ALA A 1 106 ? -0.996 -14.984 4.181 1.00 92.62 106 ALA A C 1
ATOM 834 O O . ALA A 1 106 ? -0.515 -15.923 3.555 1.00 92.62 106 ALA A O 1
ATOM 835 N N . TYR A 1 107 ? -1.289 -13.811 3.620 1.00 92.94 107 TYR A N 1
ATOM 836 C CA . TYR A 1 107 ? -1.053 -13.478 2.218 1.00 92.94 107 TYR A CA 1
ATOM 837 C C . TYR A 1 107 ? 0.387 -13.008 1.952 1.00 92.94 107 TYR A C 1
ATOM 839 O O . TYR A 1 107 ? 1.066 -13.549 1.087 1.00 92.94 107 TYR A O 1
ATOM 847 N N . GLY A 1 108 ? 0.864 -12.011 2.703 1.00 88.62 108 GLY A N 1
ATOM 848 C CA . GLY A 1 108 ? 2.113 -11.280 2.440 1.00 88.62 108 GLY A CA 1
ATOM 849 C C . GLY A 1 108 ? 3.172 -11.374 3.542 1.00 88.62 108 GLY A C 1
ATOM 850 O O . GLY A 1 108 ? 4.111 -10.573 3.560 1.00 88.62 108 GLY A O 1
ATOM 851 N N . GLY A 1 109 ? 3.021 -12.308 4.483 1.00 85.94 109 GLY A N 1
ATOM 852 C CA . GLY A 1 109 ? 3.984 -12.502 5.565 1.00 85.94 109 GLY A CA 1
ATOM 853 C C . GLY A 1 109 ? 5.351 -13.009 5.088 1.00 85.94 109 GLY A C 1
ATOM 854 O O . GLY A 1 109 ? 5.479 -13.546 3.988 1.00 85.94 109 GLY A O 1
ATOM 855 N N . VAL A 1 110 ? 6.375 -12.918 5.943 1.00 82.88 110 VAL A N 1
ATOM 856 C CA . VAL A 1 110 ? 7.778 -13.326 5.699 1.00 82.88 110 VAL A CA 1
ATOM 857 C C . VAL A 1 110 ? 7.900 -14.740 5.120 1.00 82.88 110 VAL A C 1
ATOM 859 O O . VAL A 1 110 ? 8.826 -15.010 4.368 1.00 82.88 110 VAL A O 1
ATOM 862 N N . LYS A 1 111 ? 6.982 -15.651 5.464 1.00 81.50 111 LYS A N 1
ATOM 863 C CA . LYS A 1 111 ? 6.985 -17.037 4.961 1.00 81.50 111 LYS A CA 1
ATOM 864 C C . LYS A 1 111 ? 6.542 -17.173 3.502 1.00 81.50 111 LYS A C 1
ATOM 866 O O . LYS A 1 111 ? 6.848 -18.188 2.889 1.00 81.50 111 LYS A O 1
ATOM 871 N N . TYR A 1 112 ? 5.781 -16.209 2.997 1.00 80.12 112 TYR A N 1
ATOM 872 C CA . TYR A 1 112 ? 5.154 -16.25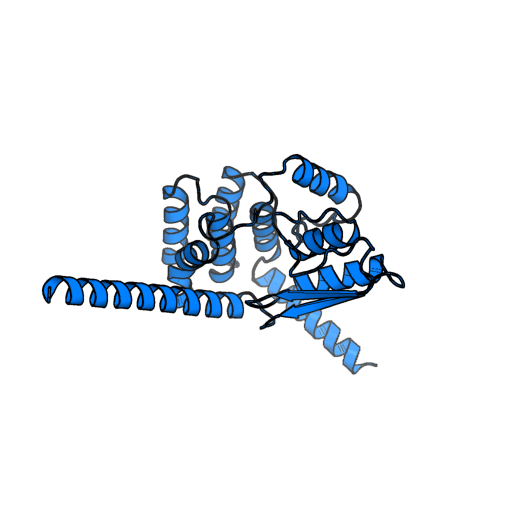5 1.676 1.00 80.12 112 TYR A CA 1
ATOM 873 C C . TYR A 1 112 ? 5.781 -15.259 0.700 1.00 80.12 112 TYR A C 1
ATOM 875 O O . TYR A 1 112 ? 5.699 -15.463 -0.507 1.00 80.12 112 TYR A O 1
ATOM 883 N N . ARG A 1 113 ? 6.428 -14.200 1.204 1.00 78.62 113 ARG A N 1
ATOM 884 C CA . ARG A 1 113 ? 7.162 -13.249 0.366 1.00 78.62 113 ARG A CA 1
ATOM 885 C C . ARG A 1 113 ? 8.597 -13.714 0.118 1.00 78.62 113 ARG A C 1
ATOM 887 O O . ARG A 1 113 ? 9.342 -13.971 1.058 1.00 78.62 113 ARG A O 1
ATOM 894 N N . GLU A 1 114 ? 8.995 -13.761 -1.149 1.00 69.75 114 GLU A N 1
ATOM 895 C CA . GLU A 1 114 ? 10.390 -14.007 -1.548 1.00 69.75 114 GLU A CA 1
ATOM 896 C C . GLU A 1 114 ? 11.240 -12.728 -1.487 1.00 69.75 114 GLU A C 1
ATOM 898 O O . GLU A 1 114 ? 12.443 -12.775 -1.230 1.00 69.75 114 GLU A O 1
ATOM 903 N N . ALA A 1 115 ? 10.608 -11.571 -1.701 1.00 66.00 115 ALA A N 1
ATOM 904 C CA . ALA A 1 115 ? 11.259 -10.269 -1.671 1.00 66.00 115 ALA A CA 1
ATOM 905 C C . ALA A 1 115 ? 11.238 -9.643 -0.269 1.00 66.00 115 ALA A C 1
ATOM 907 O O . ALA A 1 115 ? 10.282 -9.778 0.501 1.00 66.00 115 ALA A O 1
ATOM 908 N N . ASP A 1 116 ? 12.290 -8.886 0.039 1.00 70.25 116 ASP A N 1
ATOM 909 C CA . ASP A 1 116 ? 12.357 -8.078 1.251 1.00 70.25 116 AS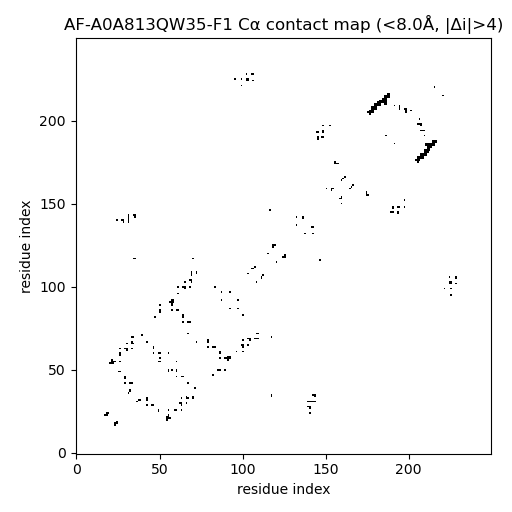P A CA 1
ATOM 910 C C . ASP A 1 116 ? 11.476 -6.828 1.116 1.00 70.25 116 ASP A C 1
ATOM 912 O O . ASP A 1 116 ? 11.908 -5.798 0.599 1.00 70.25 116 ASP A O 1
ATOM 916 N N . LEU A 1 117 ? 10.224 -6.941 1.572 1.00 73.12 117 LEU A N 1
ATOM 917 C CA . LEU A 1 117 ? 9.193 -5.900 1.475 1.00 73.12 117 LEU A CA 1
ATOM 918 C C . LEU A 1 117 ? 9.620 -4.552 2.079 1.00 73.12 117 LEU A C 1
ATOM 920 O O . LEU A 1 117 ? 9.219 -3.507 1.574 1.00 73.12 117 LEU A O 1
ATOM 924 N N . PHE A 1 118 ? 10.442 -4.574 3.131 1.00 71.94 118 PHE A N 1
ATOM 925 C CA . PHE A 1 118 ? 10.897 -3.367 3.832 1.00 71.94 118 PHE A CA 1
ATOM 926 C C . PHE A 1 118 ? 12.353 -3.003 3.511 1.00 71.94 118 PHE A C 1
ATOM 928 O O . PHE A 1 118 ? 12.843 -1.977 3.976 1.00 71.94 118 PHE A O 1
ATOM 935 N N . LEU A 1 119 ? 13.031 -3.804 2.676 1.00 63.03 119 LEU A N 1
ATOM 936 C CA . LEU A 1 119 ? 14.441 -3.643 2.295 1.00 63.03 119 LEU A CA 1
ATOM 937 C C . LEU A 1 119 ? 15.423 -3.629 3.490 1.00 63.03 119 LEU A C 1
ATOM 939 O O . LEU A 1 119 ? 16.549 -3.138 3.353 1.00 63.03 119 LEU A O 1
ATOM 943 N N . ASN A 1 120 ? 15.026 -4.192 4.635 1.00 55.09 120 ASN A N 1
ATOM 944 C CA . ASN A 1 120 ? 15.801 -4.233 5.881 1.00 55.09 120 ASN A CA 1
ATOM 945 C C . ASN A 1 120 ? 17.139 -4.991 5.732 1.00 55.09 120 ASN A C 1
ATOM 947 O O . ASN A 1 120 ? 18.090 -4.737 6.466 1.00 55.09 120 ASN A O 1
ATOM 951 N N . GLN A 1 121 ? 17.260 -5.914 4.772 1.00 47.16 121 GLN A N 1
ATOM 952 C CA . GLN A 1 121 ? 18.479 -6.705 4.565 1.00 47.16 121 GLN A CA 1
ATOM 953 C C . GLN A 1 121 ? 19.608 -5.936 3.875 1.00 47.16 121 GLN A C 1
ATOM 955 O O . GLN A 1 121 ? 20.767 -6.340 3.955 1.00 47.16 121 GLN A O 1
ATOM 960 N N . ASN A 1 122 ? 19.309 -4.817 3.216 1.00 48.41 122 ASN A N 1
ATOM 961 C CA . ASN A 1 122 ? 20.322 -4.000 2.563 1.00 48.41 122 ASN A CA 1
ATOM 962 C C . ASN A 1 122 ? 20.442 -2.658 3.278 1.00 48.41 122 ASN A C 1
ATOM 964 O O . ASN A 1 122 ? 19.994 -1.636 2.757 1.00 48.41 122 ASN A O 1
ATOM 968 N N . ALA A 1 123 ? 21.143 -2.640 4.416 1.00 43.56 123 ALA A N 1
ATOM 969 C CA . ALA A 1 123 ? 21.518 -1.410 5.117 1.00 43.56 123 ALA A CA 1
ATOM 970 C C . ALA A 1 123 ? 22.088 -0.352 4.147 1.00 43.56 123 ALA A C 1
ATOM 972 O O . ALA A 1 123 ? 21.722 0.810 4.209 1.00 43.56 123 ALA A O 1
ATOM 973 N N . MET A 1 124 ? 22.871 -0.757 3.138 1.00 45.47 124 MET A N 1
ATOM 974 C CA . MET A 1 124 ? 23.397 0.150 2.106 1.00 45.47 124 MET A CA 1
ATOM 975 C C . MET A 1 124 ? 22.336 0.681 1.114 1.00 45.47 124 MET A C 1
ATOM 977 O O . MET A 1 124 ? 22.486 1.789 0.597 1.00 45.47 124 MET A O 1
ATOM 981 N N . ALA A 1 125 ? 21.273 -0.079 0.823 1.00 52.44 125 ALA A N 1
ATOM 982 C CA . ALA A 1 125 ? 20.140 0.387 0.013 1.00 52.44 125 ALA A CA 1
ATOM 983 C C . ALA A 1 125 ? 19.245 1.345 0.814 1.00 52.44 125 ALA A C 1
ATOM 985 O O . ALA A 1 125 ? 18.803 2.360 0.275 1.00 52.44 125 ALA A O 1
ATOM 986 N N . PHE A 1 126 ? 19.079 1.075 2.110 1.00 49.09 126 PHE A N 1
ATOM 987 C CA . PHE A 1 126 ? 18.419 1.953 3.070 1.00 49.09 126 PHE A CA 1
ATOM 988 C C . PHE A 1 126 ? 19.175 3.284 3.239 1.00 49.09 126 PHE A C 1
ATOM 990 O O . PHE A 1 126 ? 18.608 4.351 3.005 1.00 49.09 126 PHE A O 1
ATOM 997 N N . THR A 1 127 ? 20.492 3.248 3.488 1.00 44.62 127 THR A N 1
ATOM 998 C CA . THR A 1 127 ? 21.341 4.450 3.585 1.00 44.62 127 THR A CA 1
ATOM 999 C C . THR A 1 127 ? 21.377 5.235 2.268 1.00 44.62 127 THR A C 1
ATOM 1001 O O . THR A 1 127 ? 21.386 6.462 2.292 1.00 44.62 127 THR A O 1
ATOM 1004 N N . LYS A 1 128 ? 21.321 4.571 1.099 1.00 52.34 128 LYS A N 1
ATOM 1005 C CA . LYS A 1 128 ? 21.183 5.252 -0.205 1.00 52.34 128 LYS A CA 1
ATOM 1006 C C . LYS A 1 128 ? 19.800 5.868 -0.431 1.00 52.34 128 LYS A C 1
ATOM 1008 O O . LYS A 1 128 ? 19.745 6.908 -1.085 1.00 52.34 128 LYS A O 1
ATOM 1013 N N . ARG A 1 129 ? 18.707 5.277 0.074 1.00 55.00 129 ARG A N 1
ATOM 1014 C CA . ARG A 1 129 ? 17.365 5.899 0.061 1.00 55.00 129 ARG A CA 1
ATOM 1015 C C . ARG A 1 129 ? 17.339 7.144 0.942 1.00 55.00 129 ARG A C 1
ATOM 1017 O O . ARG A 1 129 ? 16.884 8.178 0.469 1.00 55.00 129 ARG A O 1
ATOM 1024 N N . ILE A 1 130 ? 17.930 7.083 2.136 1.00 49.78 130 ILE A N 1
ATOM 1025 C CA . ILE A 1 130 ? 18.065 8.237 3.038 1.00 49.78 130 ILE A CA 1
ATOM 1026 C C . ILE A 1 130 ? 18.927 9.342 2.401 1.00 49.78 130 ILE A C 1
ATOM 1028 O O . ILE A 1 130 ? 18.483 10.481 2.303 1.00 49.78 130 ILE A O 1
ATOM 1032 N N . LEU A 1 131 ? 20.113 9.019 1.865 1.00 45.19 131 LEU A N 1
ATOM 1033 C CA . LEU A 1 131 ? 21.000 9.998 1.207 1.00 45.19 131 LEU A CA 1
ATOM 1034 C C . LEU A 1 131 ? 20.431 10.578 -0.098 1.00 45.19 131 LEU A C 1
ATOM 1036 O O . LEU A 1 131 ? 20.734 11.719 -0.437 1.00 45.19 131 LEU A O 1
ATOM 1040 N N . LYS A 1 132 ? 19.607 9.829 -0.845 1.00 50.19 132 LYS A N 1
ATOM 1041 C CA . LYS A 1 132 ? 18.855 10.372 -1.993 1.00 50.19 132 LYS A CA 1
ATOM 1042 C C . LYS A 1 132 ? 17.615 11.167 -1.577 1.00 50.19 132 LYS A C 1
ATOM 1044 O O . LYS A 1 132 ? 17.190 12.025 -2.348 1.00 50.19 132 LYS A O 1
ATOM 1049 N N . GLY A 1 133 ? 17.063 10.910 -0.390 1.00 45.16 133 GLY A N 1
ATOM 1050 C CA . GLY A 1 133 ? 15.971 11.684 0.204 1.00 45.16 133 GLY A CA 1
ATOM 1051 C C . GLY A 1 133 ? 16.330 13.161 0.376 1.00 45.16 133 GLY A C 1
ATOM 1052 O O . GLY A 1 133 ? 15.491 14.016 0.126 1.00 45.16 133 GLY A O 1
ATOM 1053 N N . PHE A 1 134 ? 17.609 13.464 0.624 1.00 39.12 134 PHE A N 1
ATOM 1054 C CA . PHE A 1 134 ? 18.148 14.826 0.768 1.00 39.12 134 PHE A CA 1
ATOM 1055 C C . PHE A 1 134 ? 18.139 15.702 -0.504 1.00 39.12 134 PHE A C 1
ATOM 1057 O O . PHE A 1 134 ? 18.607 16.837 -0.454 1.00 39.12 134 PHE A O 1
ATOM 1064 N N . LYS A 1 135 ? 17.658 15.217 -1.659 1.00 47.72 135 LYS A N 1
ATOM 1065 C CA . LYS A 1 135 ? 17.602 16.021 -2.900 1.00 47.72 135 LYS A CA 1
ATOM 1066 C C . LYS A 1 135 ? 16.246 16.065 -3.606 1.00 47.72 135 LYS A C 1
ATOM 1068 O O . LYS A 1 135 ? 16.172 16.677 -4.669 1.00 47.72 135 LYS A O 1
ATOM 1073 N N . GLY A 1 136 ? 15.189 15.435 -3.089 1.00 49.59 136 GLY A N 1
ATOM 1074 C CA . GLY A 1 136 ? 13.940 15.416 -3.862 1.00 49.59 136 GLY A CA 1
ATOM 1075 C C . GLY A 1 136 ? 12.659 14.942 -3.195 1.00 49.59 136 GLY A C 1
ATOM 1076 O O . GLY A 1 136 ? 11.629 14.976 -3.863 1.00 49.59 136 GLY A O 1
ATOM 1077 N N . VAL A 1 137 ? 12.673 14.515 -1.930 1.00 54.06 137 VAL A N 1
ATOM 1078 C CA . VAL A 1 137 ? 11.427 14.253 -1.198 1.00 54.06 137 VAL A CA 1
ATOM 1079 C C . VAL A 1 137 ? 11.546 14.853 0.197 1.00 54.06 137 VAL A C 1
ATOM 1081 O O . VAL A 1 137 ? 11.797 14.152 1.169 1.00 54.06 137 VAL A O 1
ATOM 1084 N N . ASP A 1 138 ? 11.340 16.168 0.280 1.00 59.19 138 ASP A N 1
ATOM 1085 C CA . ASP A 1 138 ? 11.273 16.908 1.552 1.00 59.19 138 ASP A CA 1
ATOM 1086 C C . ASP A 1 138 ? 9.975 16.616 2.332 1.00 59.19 138 ASP A C 1
ATOM 1088 O O . ASP A 1 138 ? 9.760 17.128 3.428 1.00 59.19 138 ASP A O 1
ATOM 1092 N N . ASN A 1 139 ? 9.078 15.800 1.766 1.00 78.19 139 ASN A N 1
ATOM 1093 C CA . ASN A 1 139 ? 7.764 15.543 2.326 1.00 78.19 139 ASN A CA 1
ATOM 1094 C C . ASN A 1 139 ? 7.720 14.221 3.111 1.00 78.19 139 ASN A C 1
ATOM 1096 O O . ASN A 1 139 ? 7.766 13.132 2.531 1.00 78.19 139 ASN A O 1
ATOM 1100 N N . ILE A 1 140 ? 7.541 14.336 4.430 1.00 82.94 140 ILE A N 1
ATOM 1101 C CA . ILE A 1 140 ? 7.358 13.212 5.361 1.00 82.94 140 ILE A CA 1
ATOM 1102 C C . ILE A 1 140 ? 6.179 12.302 4.985 1.00 82.94 140 ILE A C 1
ATOM 1104 O O . ILE A 1 140 ? 6.197 11.121 5.314 1.00 82.94 140 ILE A O 1
ATOM 1108 N N . TYR A 1 141 ? 5.195 12.809 4.238 1.00 86.25 141 TYR A N 1
ATOM 1109 C CA . TYR A 1 141 ? 4.004 12.062 3.831 1.00 86.25 141 TYR A CA 1
ATOM 1110 C C . TYR A 1 141 ? 4.221 11.170 2.594 1.00 86.25 141 TYR A C 1
ATOM 1112 O O . TYR A 1 141 ? 3.333 10.395 2.247 1.00 86.25 141 TYR A O 1
ATOM 1120 N N . THR A 1 142 ? 5.370 11.256 1.908 1.00 87.31 142 THR A N 1
ATOM 1121 C CA . THR A 1 142 ? 5.607 10.562 0.623 1.00 87.31 142 THR A CA 1
ATOM 1122 C C . THR A 1 142 ? 6.981 9.888 0.530 1.00 87.31 142 THR A C 1
ATOM 1124 O O . THR A 1 142 ? 7.589 9.862 -0.538 1.00 87.31 142 THR A O 1
ATOM 1127 N N . GLN A 1 143 ? 7.506 9.373 1.644 1.00 86.88 143 GLN A N 1
ATOM 1128 C CA . GLN A 1 143 ? 8.832 8.738 1.716 1.00 86.88 143 GLN A CA 1
ATOM 1129 C C . GLN A 1 143 ? 8.871 7.336 1.081 1.00 86.88 143 GLN A C 1
ATOM 1131 O O . GLN A 1 143 ? 9.903 6.895 0.555 1.00 86.88 143 GLN A O 1
ATOM 1136 N N . HIS A 1 144 ? 7.746 6.624 1.134 1.00 90.12 144 HIS A N 1
ATOM 1137 C CA . HIS A 1 144 ? 7.576 5.316 0.528 1.00 90.12 144 HIS A CA 1
ATOM 1138 C C . HIS A 1 144 ? 7.831 5.378 -0.983 1.00 90.12 144 HIS A C 1
ATOM 1140 O O . HIS A 1 144 ? 7.690 6.398 -1.654 1.00 90.12 144 HIS A O 1
ATOM 1146 N N . THR A 1 145 ? 8.309 4.266 -1.521 1.00 88.94 145 THR A N 1
ATOM 1147 C CA . THR A 1 145 ? 8.542 4.100 -2.948 1.00 88.94 145 THR A CA 1
ATOM 1148 C C . THR A 1 145 ? 8.233 2.649 -3.273 1.00 88.94 145 THR A C 1
ATOM 1150 O O . THR A 1 145 ? 8.801 1.774 -2.610 1.00 88.94 145 THR A O 1
ATOM 1153 N N . PRO A 1 146 ? 7.374 2.383 -4.271 1.00 92.12 146 PRO A N 1
ATOM 1154 C CA . PRO A 1 146 ? 6.968 1.026 -4.587 1.00 92.12 146 PRO A CA 1
ATOM 1155 C C . PRO A 1 146 ? 8.135 0.228 -5.169 1.00 92.12 146 PRO A C 1
ATOM 1157 O O . PRO A 1 146 ? 8.931 0.747 -5.958 1.00 92.12 146 PRO A O 1
ATOM 1160 N N . LEU A 1 147 ? 8.193 -1.062 -4.831 1.00 89.94 147 LEU A N 1
ATOM 1161 C CA . LEU A 1 147 ? 9.262 -1.977 -5.241 1.00 89.94 147 LEU A CA 1
ATOM 1162 C C . LEU A 1 147 ? 9.473 -1.998 -6.764 1.00 89.94 147 LEU A C 1
ATOM 1164 O O . LEU A 1 147 ? 10.612 -2.043 -7.228 1.00 89.94 147 LEU A O 1
ATOM 1168 N N . VAL A 1 148 ? 8.395 -1.895 -7.550 1.00 93.81 148 VAL A N 1
ATOM 1169 C CA . VAL A 1 148 ? 8.461 -1.895 -9.021 1.00 93.81 148 VAL A CA 1
ATOM 1170 C C . VAL A 1 148 ? 9.390 -0.810 -9.572 1.00 93.81 148 VAL A C 1
ATOM 1172 O O . VAL A 1 148 ? 10.089 -1.047 -10.556 1.00 93.81 148 VAL A O 1
ATOM 1175 N N . LYS A 1 149 ? 9.469 0.358 -8.919 1.00 93.56 149 LYS A N 1
ATOM 1176 C CA . LYS A 1 149 ? 10.374 1.433 -9.338 1.00 93.56 149 LYS A CA 1
ATOM 1177 C C . LYS A 1 149 ? 11.828 0.992 -9.230 1.00 93.56 149 LYS A C 1
ATOM 1179 O O . LYS A 1 149 ? 12.587 1.150 -10.184 1.00 93.56 149 LYS A O 1
ATOM 1184 N N . ASP A 1 150 ? 12.198 0.412 -8.093 1.00 90.06 150 ASP A N 1
ATOM 1185 C CA . ASP A 1 150 ? 13.562 -0.049 -7.845 1.00 90.06 150 ASP A CA 1
ATOM 1186 C C . ASP A 1 150 ? 13.935 -1.218 -8.765 1.00 90.06 150 ASP A C 1
ATOM 1188 O O . ASP A 1 150 ? 15.068 -1.272 -9.247 1.00 90.06 150 ASP A O 1
ATOM 1192 N N . LEU A 1 151 ? 12.996 -2.127 -9.049 1.00 92.38 151 LEU A N 1
ATOM 1193 C CA . LEU A 1 151 ? 13.209 -3.246 -9.973 1.00 92.38 151 LEU A CA 1
ATOM 1194 C C . LEU A 1 151 ? 13.425 -2.765 -11.411 1.00 92.38 151 LEU A C 1
ATOM 1196 O O . LEU A 1 151 ? 14.398 -3.160 -12.053 1.00 92.38 151 LEU A O 1
ATOM 1200 N N . VAL A 1 152 ? 12.574 -1.862 -11.902 1.00 95.25 152 VAL A N 1
ATOM 1201 C CA . VAL A 1 152 ? 12.707 -1.293 -13.250 1.00 95.25 152 VAL A CA 1
ATOM 1202 C C . VAL A 1 152 ? 13.994 -0.479 -13.370 1.00 95.25 152 VAL A C 1
ATOM 1204 O O . VAL A 1 152 ? 14.723 -0.624 -14.347 1.00 95.25 152 VAL A O 1
ATOM 1207 N N . GLU A 1 153 ? 14.345 0.332 -12.370 1.00 93.31 153 GLU A N 1
ATOM 1208 C CA . GLU A 1 153 ? 15.616 1.058 -12.384 1.00 93.31 153 GLU A CA 1
ATOM 1209 C C . GLU A 1 153 ? 16.833 0.124 -12.391 1.00 93.31 153 GLU A C 1
ATOM 1211 O O . GLU A 1 153 ? 17.831 0.427 -13.050 1.00 93.31 153 GLU A O 1
ATOM 1216 N N . GLN A 1 154 ? 16.780 -0.985 -11.650 1.00 91.44 154 GLN A N 1
ATOM 1217 C CA . GLN A 1 154 ? 17.834 -1.996 -11.661 1.00 91.44 154 GLN A CA 1
ATOM 1218 C C . GLN A 1 154 ? 17.935 -2.670 -13.028 1.00 91.44 154 GLN A C 1
ATOM 1220 O O . GLN A 1 154 ? 19.047 -2.799 -13.537 1.00 91.44 154 GLN A O 1
ATOM 1225 N N . LEU A 1 155 ? 16.808 -3.019 -13.651 1.00 92.88 155 LEU A N 1
ATOM 1226 C CA . LEU A 1 155 ? 16.768 -3.597 -14.994 1.00 92.88 155 LEU A CA 1
ATOM 1227 C C . LEU A 1 155 ? 17.390 -2.648 -16.026 1.00 92.88 155 LEU A C 1
ATOM 1229 O O . LEU A 1 155 ? 18.309 -3.026 -16.746 1.00 92.88 155 LEU A O 1
ATOM 1233 N N . ILE A 1 156 ? 16.968 -1.381 -16.024 1.00 92.62 156 ILE A N 1
ATOM 1234 C CA . ILE A 1 156 ? 17.486 -0.334 -16.916 1.00 92.62 156 ILE A CA 1
ATOM 1235 C C . ILE A 1 156 ? 19.010 -0.170 -16.792 1.00 92.62 156 ILE A C 1
ATOM 1237 O O . ILE A 1 156 ? 19.677 0.171 -17.771 1.00 92.62 156 ILE A O 1
ATOM 1241 N N . LYS A 1 157 ? 19.554 -0.369 -15.587 1.00 91.00 157 LYS A N 1
ATOM 1242 C CA . LYS A 1 157 ? 20.983 -0.222 -15.268 1.00 91.00 157 LYS A CA 1
ATOM 1243 C C . LYS A 1 157 ? 21.772 -1.532 -15.395 1.00 91.00 157 LYS A C 1
ATOM 1245 O O . LYS A 1 157 ? 22.958 -1.518 -15.071 1.00 91.00 157 LYS A O 1
ATOM 1250 N N . GLY A 1 158 ? 21.141 -2.641 -15.794 1.00 89.81 158 GLY A N 1
ATOM 1251 C CA . GLY A 1 158 ? 21.780 -3.961 -15.864 1.00 89.81 158 GLY A CA 1
ATOM 1252 C C . GLY A 1 158 ? 22.217 -4.506 -14.498 1.00 89.81 158 GLY A C 1
ATOM 1253 O O . GLY A 1 158 ? 23.250 -5.154 -14.389 1.00 89.81 158 GLY A O 1
ATOM 1254 N N . ARG A 1 159 ? 21.486 -4.169 -13.428 1.00 90.56 159 ARG A N 1
ATOM 1255 C CA . ARG A 1 159 ? 21.787 -4.557 -12.034 1.00 90.56 159 ARG A CA 1
ATOM 1256 C C . ARG A 1 159 ? 20.715 -5.436 -11.395 1.00 90.56 159 ARG A C 1
ATOM 1258 O O . ARG A 1 159 ? 20.815 -5.730 -10.206 1.00 90.56 159 ARG A O 1
ATOM 1265 N N . LEU A 1 160 ? 19.679 -5.806 -12.146 1.00 89.19 160 LEU A N 1
ATOM 1266 C CA . LEU A 1 160 ? 18.649 -6.708 -11.648 1.00 89.19 160 LEU A CA 1
ATOM 1267 C C . LEU A 1 160 ? 19.246 -8.114 -11.511 1.00 89.19 160 LEU A C 1
ATOM 1269 O O . LEU A 1 160 ? 19.877 -8.611 -12.437 1.00 89.19 160 LEU A O 1
ATOM 1273 N N . LYS A 1 161 ? 19.090 -8.735 -10.339 1.00 87.69 161 LYS A N 1
ATOM 1274 C CA . LYS A 1 161 ? 19.688 -10.046 -10.060 1.00 87.69 161 LYS A CA 1
ATOM 1275 C C . LYS A 1 161 ? 18.954 -11.151 -10.819 1.00 87.69 161 LYS A C 1
ATOM 1277 O O . LYS A 1 161 ? 17.807 -11.447 -10.494 1.00 87.69 161 LYS A O 1
ATOM 1282 N N . GLU A 1 162 ? 19.647 -11.822 -11.733 1.00 87.44 162 GLU A N 1
ATOM 1283 C CA . GLU A 1 162 ? 19.097 -12.949 -12.504 1.00 87.44 162 GLU A CA 1
ATOM 1284 C C . GLU A 1 162 ? 18.703 -14.145 -11.627 1.00 87.44 162 GLU A C 1
ATOM 1286 O O . GLU A 1 162 ? 17.778 -14.874 -11.961 1.00 87.44 162 GLU A O 1
ATOM 1291 N N . THR A 1 163 ? 19.336 -14.323 -10.462 1.00 88.94 163 THR A N 1
ATOM 1292 C CA . THR A 1 163 ? 18.954 -15.382 -9.510 1.00 88.94 163 THR A CA 1
ATOM 1293 C C . THR A 1 163 ? 17.550 -15.190 -8.939 1.00 88.94 163 THR A C 1
ATOM 1295 O O . THR A 1 163 ? 16.924 -16.164 -8.542 1.00 88.94 163 THR A O 1
ATOM 1298 N N . SER A 1 164 ? 17.069 -13.944 -8.868 1.00 86.38 164 SER A N 1
ATOM 1299 C CA . SER A 1 164 ? 15.719 -13.604 -8.400 1.00 86.38 164 SER A CA 1
ATOM 1300 C C . SER A 1 164 ? 14.753 -13.329 -9.555 1.00 86.38 164 SER A C 1
ATOM 1302 O O . SER A 1 164 ? 13.550 -13.479 -9.390 1.00 86.38 164 SER A O 1
ATOM 1304 N N . PHE A 1 165 ? 15.272 -12.924 -10.716 1.00 89.81 165 PHE A N 1
ATOM 1305 C CA . PHE A 1 165 ? 14.498 -12.592 -11.912 1.00 89.81 165 PHE A CA 1
ATOM 1306 C C . PHE A 1 165 ? 15.152 -13.234 -13.147 1.00 89.81 165 PHE A C 1
ATOM 1308 O O . PHE A 1 165 ? 15.833 -12.540 -13.906 1.00 89.81 165 PHE A O 1
ATOM 1315 N N . PRO A 1 166 ? 15.017 -14.561 -13.324 1.00 91.25 166 PRO A N 1
ATOM 1316 C CA . PRO A 1 166 ? 15.698 -15.284 -14.392 1.00 91.25 166 PRO A CA 1
ATOM 1317 C C . PRO A 1 166 ? 15.090 -14.996 -15.767 1.00 91.25 166 PRO A C 1
ATOM 1319 O O . PRO A 1 166 ? 13.895 -14.726 -15.902 1.00 91.25 166 PRO A O 1
ATOM 1322 N N . PHE A 1 167 ? 15.912 -15.122 -16.809 1.00 90.94 167 PHE A N 1
ATOM 1323 C CA . PHE A 1 167 ? 15.436 -15.113 -18.188 1.00 90.94 167 PHE A CA 1
ATOM 1324 C C . PHE A 1 167 ? 14.737 -16.432 -18.524 1.00 90.94 167 PHE A C 1
ATOM 1326 O O . PHE A 1 167 ? 15.246 -17.515 -18.231 1.00 90.94 167 PHE A O 1
ATOM 1333 N N . LEU A 1 168 ? 13.601 -16.340 -19.212 1.00 91.06 168 LEU A N 1
ATOM 1334 C CA . LEU A 1 168 ? 13.016 -17.479 -19.907 1.00 91.06 168 LEU A CA 1
ATOM 1335 C C . LEU A 1 168 ? 13.564 -17.502 -21.341 1.00 91.06 168 LEU A C 1
ATOM 1337 O O . LEU A 1 168 ? 13.126 -16.726 -22.188 1.00 91.06 168 LEU A O 1
ATOM 1341 N N . GLY A 1 169 ? 14.535 -18.379 -21.604 1.00 85.75 169 GLY A N 1
ATOM 1342 C CA . GLY A 1 169 ? 15.194 -18.501 -22.907 1.00 85.75 169 GLY A CA 1
ATOM 1343 C C . GLY A 1 169 ? 16.544 -17.782 -22.967 1.00 85.75 169 GLY A C 1
ATOM 1344 O O . GLY A 1 169 ? 17.359 -17.911 -22.056 1.00 85.75 169 GLY A O 1
ATOM 1345 N N . ASN A 1 170 ? 16.805 -17.067 -24.065 1.00 83.44 170 ASN A N 1
ATOM 1346 C CA . ASN A 1 170 ? 18.099 -16.422 -24.299 1.00 83.44 170 ASN A CA 1
ATOM 1347 C C . ASN A 1 170 ? 18.288 -15.181 -23.419 1.00 83.44 170 ASN A C 1
ATOM 1349 O O . ASN A 1 170 ? 17.360 -14.400 -23.208 1.00 83.44 170 ASN A O 1
ATOM 1353 N N . THR A 1 171 ? 19.522 -14.966 -22.966 1.00 80.88 171 THR A N 1
ATOM 1354 C CA . THR A 1 171 ? 19.897 -13.758 -22.230 1.00 80.88 171 THR A CA 1
ATOM 1355 C C . THR A 1 171 ? 20.046 -12.571 -23.177 1.00 80.88 171 THR A C 1
ATOM 1357 O O . THR A 1 171 ? 20.526 -12.697 -24.307 1.00 80.88 171 THR A O 1
ATOM 1360 N N . ILE A 1 172 ? 19.634 -11.394 -22.710 1.00 75.69 172 ILE A N 1
ATOM 1361 C CA . ILE A 1 172 ? 19.782 -10.139 -23.448 1.00 75.69 172 ILE A CA 1
ATOM 1362 C C . ILE A 1 172 ? 21.009 -9.419 -22.887 1.00 75.69 172 ILE A C 1
ATOM 1364 O O . ILE A 1 172 ? 21.068 -9.140 -21.693 1.00 75.69 172 ILE A O 1
ATOM 1368 N N . LYS A 1 173 ? 21.997 -9.127 -23.741 1.00 74.88 173 LYS A N 1
ATOM 1369 C CA . LYS A 1 173 ? 23.187 -8.345 -23.350 1.00 74.88 173 LYS A CA 1
ATOM 1370 C C . LYS A 1 173 ? 22.964 -6.837 -23.456 1.00 74.88 173 LYS A C 1
ATOM 1372 O O . LYS A 1 173 ? 23.601 -6.072 -22.734 1.00 74.88 173 LYS A O 1
ATOM 1377 N N . ASP A 1 174 ? 22.067 -6.423 -24.345 1.00 82.94 174 ASP A N 1
ATOM 1378 C CA . ASP A 1 174 ? 21.787 -5.019 -24.609 1.00 82.94 174 ASP A CA 1
ATOM 1379 C C . ASP A 1 174 ? 20.774 -4.436 -23.624 1.00 82.94 174 ASP A C 1
ATOM 1381 O O . ASP A 1 174 ? 19.903 -5.118 -23.080 1.00 82.94 174 ASP A O 1
ATOM 1385 N N . ARG A 1 175 ? 20.873 -3.124 -23.413 1.00 83.62 175 ARG A N 1
ATOM 1386 C CA . ARG A 1 175 ? 19.926 -2.389 -22.577 1.00 83.62 175 ARG A CA 1
ATOM 1387 C C . ARG A 1 175 ? 18.539 -2.387 -23.240 1.00 83.62 175 ARG A C 1
ATOM 1389 O O . ARG A 1 175 ? 18.438 -1.968 -24.394 1.00 83.62 175 ARG A O 1
ATOM 1396 N N . PRO A 1 176 ? 17.464 -2.769 -22.526 1.00 88.88 176 PRO A N 1
ATOM 1397 C CA . PRO A 1 176 ? 16.125 -2.778 -23.103 1.00 88.88 176 PRO A CA 1
ATOM 1398 C C . PRO A 1 176 ? 15.642 -1.351 -23.401 1.00 88.88 176 PRO A C 1
ATOM 1400 O O . PRO A 1 176 ? 15.766 -0.456 -22.562 1.00 88.88 176 PRO A O 1
ATOM 1403 N N . GLN A 1 177 ? 15.075 -1.155 -24.594 1.00 92.56 177 GLN A N 1
ATOM 1404 C CA . GLN A 1 177 ? 14.436 0.103 -25.012 1.00 92.56 177 GLN A CA 1
ATOM 1405 C C . GLN A 1 177 ? 12.943 0.130 -24.658 1.00 92.56 177 GLN A C 1
ATOM 1407 O O . GLN A 1 177 ? 12.392 1.187 -24.359 1.00 92.56 177 GLN A O 1
ATOM 1412 N N . GLU A 1 178 ? 12.297 -1.037 -24.638 1.00 95.88 178 GLU A N 1
ATOM 1413 C CA . GLU A 1 178 ? 10.913 -1.203 -24.203 1.00 95.88 178 GLU A CA 1
ATOM 1414 C C . GLU A 1 178 ? 10.844 -2.269 -23.107 1.00 95.88 178 GLU A C 1
ATOM 1416 O O . GLU A 1 178 ? 11.415 -3.352 -23.233 1.00 95.88 178 GLU A O 1
ATOM 1421 N N . ILE A 1 179 ? 10.184 -1.932 -22.002 1.00 96.94 179 ILE A N 1
ATOM 1422 C CA . ILE A 1 179 ? 10.020 -2.793 -20.831 1.00 96.94 179 ILE A CA 1
ATOM 1423 C C . ILE A 1 179 ? 8.526 -2.905 -20.555 1.00 96.94 179 ILE A C 1
ATOM 1425 O O . ILE A 1 179 ? 7.857 -1.896 -20.330 1.00 96.94 179 ILE A O 1
ATOM 1429 N N . ILE A 1 180 ? 8.006 -4.128 -20.527 1.00 97.81 180 ILE A N 1
ATOM 1430 C CA . ILE A 1 180 ? 6.626 -4.402 -20.126 1.00 97.81 180 ILE A CA 1
ATOM 1431 C C . ILE A 1 180 ? 6.666 -5.079 -18.760 1.00 97.81 180 ILE A C 1
ATOM 1433 O O . ILE A 1 180 ? 7.253 -6.146 -18.604 1.00 97.81 180 ILE A O 1
ATOM 1437 N N . VAL A 1 181 ? 6.045 -4.445 -17.771 1.00 97.94 181 VAL A N 1
ATOM 1438 C CA . VAL A 1 181 ? 5.859 -4.994 -16.429 1.00 97.94 181 VAL A CA 1
ATOM 1439 C C . VAL A 1 181 ? 4.403 -5.409 -16.296 1.00 97.94 181 VAL A C 1
ATOM 1441 O O . VAL A 1 181 ? 3.511 -4.577 -16.454 1.00 97.94 181 VAL A O 1
ATOM 1444 N N . PHE A 1 182 ? 4.161 -6.681 -15.989 1.00 98.19 182 PHE A N 1
ATOM 1445 C CA . PHE A 1 182 ? 2.822 -7.190 -15.717 1.00 98.19 182 PHE A CA 1
ATOM 1446 C C . PHE A 1 182 ? 2.725 -7.688 -14.275 1.00 98.19 182 PHE A C 1
ATOM 1448 O O . PHE A 1 182 ? 3.446 -8.607 -13.890 1.00 98.19 182 PHE A O 1
ATOM 1455 N N . MET A 1 183 ? 1.841 -7.082 -13.482 1.00 97.00 183 MET A N 1
ATOM 1456 C CA . MET A 1 183 ? 1.631 -7.431 -12.080 1.00 97.00 183 MET A CA 1
ATOM 1457 C C . MET A 1 183 ? 0.402 -8.327 -11.916 1.00 97.00 183 MET A C 1
ATOM 1459 O O . MET A 1 183 ? -0.742 -7.917 -12.139 1.00 97.00 183 MET A O 1
ATOM 1463 N N . VAL A 1 184 ? 0.653 -9.577 -11.537 1.00 95.56 184 VAL A N 1
ATOM 1464 C CA . VAL A 1 184 ? -0.394 -10.534 -11.167 1.00 95.56 184 VAL A CA 1
ATOM 1465 C C . VAL A 1 184 ? -0.899 -10.179 -9.768 1.00 95.56 184 VAL A C 1
ATOM 1467 O O . VAL A 1 184 ? -0.089 -9.991 -8.865 1.00 95.56 184 VAL A O 1
ATOM 1470 N N . GLY A 1 185 ? -2.218 -10.075 -9.592 1.00 94.25 185 GLY A N 1
ATOM 1471 C CA . GLY A 1 185 ? -2.827 -9.542 -8.360 1.00 94.25 185 GLY A CA 1
ATOM 1472 C C . GLY A 1 185 ? -3.017 -8.020 -8.379 1.00 94.25 185 GLY A C 1
ATOM 1473 O O . GLY A 1 185 ? -3.351 -7.421 -7.365 1.00 94.25 185 GLY A O 1
ATOM 1474 N N . GLY A 1 186 ? -2.807 -7.393 -9.540 1.00 97.25 186 GLY A N 1
ATOM 1475 C CA . GLY A 1 186 ? -3.141 -5.999 -9.802 1.00 97.25 186 GLY A CA 1
ATOM 1476 C C . GLY A 1 186 ? -2.022 -4.998 -9.526 1.00 97.25 186 GLY A C 1
ATOM 1477 O O . GLY A 1 186 ? -0.941 -5.341 -9.068 1.00 97.25 186 GLY A O 1
ATOM 1478 N N . ILE A 1 187 ? -2.291 -3.746 -9.885 1.00 98.31 187 ILE A N 1
ATOM 1479 C CA . ILE A 1 187 ? -1.403 -2.583 -9.771 1.00 98.31 187 ILE A CA 1
ATOM 1480 C C . ILE A 1 187 ? -2.082 -1.484 -8.959 1.00 98.31 187 ILE A C 1
ATOM 1482 O O . ILE A 1 187 ? -3.296 -1.494 -8.769 1.00 98.31 187 ILE A O 1
ATOM 1486 N N . THR A 1 188 ? -1.322 -0.481 -8.542 1.00 98.50 188 THR A N 1
ATOM 1487 C CA . THR A 1 188 ? -1.813 0.694 -7.814 1.00 98.50 188 THR A CA 1
ATOM 1488 C C . THR A 1 188 ? -1.559 1.997 -8.578 1.00 98.50 188 THR A C 1
ATOM 1490 O O . THR A 1 188 ? -0.732 2.088 -9.495 1.00 98.50 188 THR A O 1
ATOM 1493 N N . TYR A 1 189 ? -2.255 3.064 -8.174 1.00 98.06 189 TYR A N 1
ATOM 1494 C CA . TYR A 1 189 ? -1.989 4.409 -8.697 1.00 98.06 189 TYR A CA 1
ATOM 1495 C C . TYR A 1 189 ? -0.580 4.914 -8.347 1.00 98.06 189 TYR A C 1
ATOM 1497 O O . TYR A 1 189 ? 0.018 5.631 -9.148 1.00 98.06 189 TYR A O 1
ATOM 1505 N N . GLU A 1 190 ? -0.030 4.525 -7.192 1.00 97.12 190 GLU A N 1
ATOM 1506 C CA . GLU A 1 190 ? 1.333 4.895 -6.787 1.00 97.12 190 GLU A CA 1
ATOM 1507 C C . GLU A 1 190 ? 2.380 4.273 -7.721 1.00 97.12 190 GLU A C 1
ATOM 1509 O O . GLU A 1 190 ? 3.282 4.962 -8.201 1.00 97.12 190 GLU A O 1
ATOM 1514 N N . GLU A 1 191 ? 2.229 2.991 -8.053 1.00 98.00 191 GLU A N 1
ATOM 1515 C CA . GLU A 1 191 ? 3.100 2.296 -9.007 1.00 98.00 191 GLU A CA 1
ATOM 1516 C C . GLU A 1 191 ? 2.994 2.898 -10.405 1.00 98.00 191 GLU A C 1
ATOM 1518 O O . GLU A 1 191 ? 4.008 3.129 -11.066 1.00 98.00 191 GLU A O 1
ATOM 1523 N N . THR A 1 192 ? 1.778 3.242 -10.829 1.00 98.12 192 THR A N 1
ATOM 1524 C CA . THR A 1 192 ? 1.542 3.913 -12.112 1.00 98.12 192 THR A CA 1
ATOM 1525 C C . THR A 1 192 ? 2.255 5.269 -12.170 1.00 98.12 192 THR A C 1
ATOM 1527 O O . THR A 1 192 ? 2.925 5.574 -13.160 1.00 98.12 192 THR A O 1
ATOM 1530 N N . LEU A 1 193 ? 2.180 6.069 -11.099 1.00 97.12 193 LEU A N 1
ATOM 1531 C CA . LEU A 1 193 ? 2.911 7.334 -10.982 1.00 97.12 193 LEU A CA 1
ATOM 1532 C C . LEU A 1 193 ? 4.430 7.113 -11.007 1.00 97.12 193 LEU A C 1
ATOM 1534 O O . LEU A 1 193 ? 5.157 7.862 -11.662 1.00 97.12 193 LEU A O 1
ATOM 1538 N N . ALA A 1 194 ? 4.922 6.080 -10.325 1.00 96.25 194 ALA A N 1
ATOM 1539 C CA . ALA A 1 194 ? 6.342 5.764 -10.307 1.00 96.25 194 ALA A CA 1
ATOM 1540 C C . ALA A 1 194 ? 6.865 5.417 -11.712 1.00 96.25 194 ALA A C 1
ATOM 1542 O O . ALA A 1 194 ? 7.889 5.959 -12.132 1.00 96.25 194 ALA A O 1
ATOM 1543 N N . ILE A 1 195 ? 6.133 4.596 -12.469 1.00 97.81 195 ILE A N 1
ATOM 1544 C CA . ILE A 1 195 ? 6.474 4.254 -13.856 1.00 97.81 195 ILE A CA 1
ATOM 1545 C C . ILE A 1 195 ? 6.352 5.466 -14.787 1.00 97.81 195 ILE A C 1
ATOM 1547 O O . ILE A 1 195 ? 7.225 5.678 -15.631 1.00 97.81 195 ILE A O 1
ATOM 1551 N N . HIS A 1 196 ? 5.341 6.320 -14.602 1.00 97.75 196 HIS A N 1
ATOM 1552 C CA . HIS A 1 196 ? 5.242 7.588 -15.328 1.00 97.75 196 HIS A CA 1
ATOM 1553 C C . HIS A 1 196 ? 6.488 8.465 -15.119 1.00 97.75 196 HIS A C 1
ATOM 1555 O O . HIS A 1 196 ? 7.060 8.980 -16.082 1.00 97.75 196 HIS A O 1
ATOM 1561 N N . ASN A 1 197 ? 6.957 8.587 -13.876 1.00 96.31 197 ASN A N 1
ATOM 1562 C CA . ASN A 1 197 ? 8.156 9.358 -13.553 1.00 96.31 197 ASN A CA 1
ATOM 1563 C C . ASN A 1 197 ? 9.433 8.740 -14.148 1.00 96.31 197 ASN A C 1
ATOM 1565 O O . ASN A 1 197 ? 10.300 9.485 -14.604 1.00 96.31 197 ASN A O 1
ATOM 1569 N N . ILE A 1 198 ? 9.540 7.406 -14.210 1.00 96.06 198 ILE A N 1
ATOM 1570 C CA . ILE A 1 198 ? 10.632 6.724 -14.927 1.00 96.06 198 ILE A CA 1
ATOM 1571 C C . ILE A 1 198 ? 10.592 7.081 -16.416 1.00 96.06 198 ILE A C 1
ATOM 1573 O O . ILE A 1 198 ? 11.605 7.515 -16.960 1.00 96.06 198 ILE A O 1
ATOM 1577 N N . ASN A 1 199 ? 9.432 6.967 -17.066 1.00 97.25 199 ASN A N 1
ATOM 1578 C CA . ASN A 1 199 ? 9.283 7.316 -18.482 1.00 97.25 199 ASN A CA 1
ATOM 1579 C C . ASN A 1 199 ? 9.681 8.768 -18.763 1.00 97.25 199 ASN A C 1
ATOM 1581 O O . ASN A 1 199 ? 10.360 9.043 -19.749 1.00 97.25 199 ASN A O 1
ATOM 1585 N N . LYS A 1 200 ? 9.316 9.698 -17.874 1.00 96.81 200 LYS A N 1
ATOM 1586 C CA . LYS A 1 200 ? 9.732 11.100 -17.978 1.00 96.81 200 LYS A CA 1
ATOM 1587 C C . LYS A 1 200 ? 11.249 11.267 -17.827 1.00 96.81 200 LYS A C 1
ATOM 1589 O O . LYS A 1 200 ? 11.846 12.043 -18.565 1.00 96.81 200 LYS A O 1
ATOM 1594 N N . ALA A 1 201 ? 11.874 10.550 -16.893 1.00 95.06 201 ALA A N 1
ATOM 1595 C CA . ALA A 1 201 ? 13.313 10.636 -16.633 1.00 95.06 201 ALA A CA 1
ATOM 1596 C C . ALA A 1 201 ? 14.183 10.016 -17.744 1.00 95.06 201 ALA A C 1
ATOM 1598 O O . ALA A 1 201 ? 15.314 10.454 -17.942 1.00 95.06 201 ALA A O 1
ATOM 1599 N N . TYR A 1 202 ? 13.669 9.017 -18.469 1.00 94.12 202 TYR A N 1
ATOM 1600 C CA . TYR A 1 202 ? 14.365 8.337 -19.572 1.00 94.12 202 TYR A CA 1
ATOM 1601 C C . TYR A 1 202 ? 13.729 8.611 -20.946 1.00 94.12 202 TYR A C 1
ATOM 1603 O O . TYR A 1 202 ? 13.873 7.802 -21.869 1.00 94.12 202 TYR A O 1
ATOM 1611 N N . ALA A 1 203 ? 13.032 9.742 -21.084 1.00 94.06 203 ALA A N 1
ATOM 1612 C CA . ALA A 1 203 ? 12.315 10.109 -22.299 1.00 94.06 203 ALA A CA 1
ATOM 1613 C C . ALA A 1 203 ? 13.220 10.027 -23.543 1.00 94.06 203 ALA A C 1
ATOM 1615 O O . ALA A 1 203 ? 14.358 10.491 -23.528 1.00 94.06 203 ALA A O 1
ATOM 1616 N N . GLY A 1 204 ? 12.707 9.414 -24.614 1.00 90.81 204 GLY A N 1
ATOM 1617 C CA . GLY A 1 204 ? 13.426 9.216 -25.880 1.00 90.81 204 GLY A CA 1
ATOM 1618 C C . GLY A 1 204 ? 14.331 7.980 -25.934 1.00 90.81 204 GLY A C 1
ATOM 1619 O O . GLY A 1 204 ? 14.669 7.546 -27.028 1.00 90.81 204 GLY A O 1
ATOM 1620 N N . ASN A 1 205 ? 14.664 7.374 -24.788 1.00 92.56 205 ASN A N 1
ATOM 1621 C CA . ASN A 1 205 ? 15.581 6.230 -24.731 1.00 92.56 205 ASN A CA 1
ATOM 1622 C C . ASN A 1 205 ? 14.906 4.948 -24.243 1.00 92.56 205 ASN A C 1
ATOM 1624 O O . ASN A 1 205 ? 15.284 3.860 -24.670 1.00 92.56 205 ASN A O 1
ATOM 1628 N N . ILE A 1 206 ? 13.967 5.070 -23.298 1.00 95.25 206 ILE A N 1
ATOM 1629 C CA . ILE A 1 206 ? 13.290 3.928 -22.680 1.00 95.25 206 ILE A CA 1
ATOM 1630 C C . ILE A 1 206 ? 11.807 4.213 -22.542 1.00 95.25 206 ILE A C 1
ATOM 1632 O O . ILE A 1 206 ? 11.405 5.290 -22.103 1.00 95.25 206 ILE A O 1
ATOM 1636 N N . LYS A 1 207 ? 11.010 3.196 -22.854 1.00 97.44 207 LYS A N 1
ATOM 1637 C CA . LYS A 1 207 ? 9.575 3.161 -22.627 1.00 97.44 207 LYS A CA 1
ATOM 1638 C C . LYS A 1 207 ? 9.229 1.998 -21.708 1.00 97.44 207 LYS A C 1
ATOM 1640 O O . LYS A 1 207 ? 9.553 0.850 -21.989 1.00 97.44 207 LYS A O 1
ATOM 1645 N N . VAL A 1 208 ? 8.546 2.301 -20.616 1.00 98.19 208 VAL A N 1
ATOM 1646 C CA . VAL A 1 208 ? 8.064 1.324 -19.644 1.00 98.19 208 VAL A CA 1
ATOM 1647 C C . VAL A 1 208 ? 6.543 1.325 -19.650 1.00 98.19 208 VAL A C 1
ATOM 1649 O O . VAL A 1 208 ? 5.914 2.372 -19.479 1.00 98.19 208 VAL A O 1
ATOM 1652 N N . ILE A 1 209 ? 5.951 0.151 -19.835 1.00 98.31 209 ILE A N 1
ATOM 1653 C CA . ILE A 1 209 ? 4.509 -0.078 -19.779 1.00 98.31 209 ILE A CA 1
ATOM 1654 C C . ILE A 1 209 ? 4.225 -0.914 -18.536 1.00 98.31 209 ILE A C 1
ATOM 1656 O O . ILE A 1 209 ? 4.805 -1.984 -18.368 1.00 98.31 209 ILE A O 1
ATOM 1660 N N . LEU A 1 210 ? 3.335 -0.426 -17.675 1.00 98.56 210 LEU A N 1
ATOM 1661 C CA . LEU A 1 210 ? 2.842 -1.164 -16.517 1.00 98.56 210 LEU A CA 1
ATOM 1662 C C . LEU A 1 210 ? 1.422 -1.649 -16.794 1.00 98.56 210 LEU A C 1
ATOM 1664 O O . LEU A 1 210 ? 0.552 -0.853 -17.144 1.00 98.56 210 LEU A O 1
ATOM 1668 N N . GLY A 1 211 ? 1.198 -2.942 -16.607 1.00 98.12 211 GLY A N 1
ATOM 1669 C CA . GLY A 1 211 ? -0.116 -3.565 -16.615 1.00 98.12 211 GLY A CA 1
ATOM 1670 C C . GLY A 1 211 ? -0.303 -4.452 -15.392 1.00 98.12 211 GLY A C 1
ATOM 1671 O O . GLY A 1 211 ? 0.656 -4.823 -14.718 1.00 98.12 211 GLY A O 1
ATOM 1672 N N . GLY A 1 212 ? -1.547 -4.814 -15.119 1.00 97.88 212 GLY A N 1
ATOM 1673 C CA . GLY A 1 212 ? -1.885 -5.810 -14.115 1.00 97.88 212 GLY A CA 1
ATOM 1674 C C . GLY A 1 212 ? -3.311 -6.295 -14.285 1.00 97.88 212 GLY A C 1
ATOM 1675 O O . GLY A 1 212 ? -4.051 -5.793 -15.133 1.00 97.88 212 GLY A O 1
ATOM 1676 N N . THR A 1 213 ? -3.694 -7.278 -13.480 1.00 97.56 213 THR A N 1
ATOM 1677 C CA . THR A 1 213 ? -5.030 -7.893 -13.536 1.00 97.56 213 THR A CA 1
ATOM 1678 C C . THR A 1 213 ? -6.148 -6.960 -13.068 1.00 97.56 213 THR A C 1
ATOM 1680 O O . THR A 1 213 ? -7.288 -7.107 -13.499 1.00 97.56 213 THR A O 1
ATOM 1683 N N . PHE A 1 214 ? -5.829 -5.991 -12.210 1.00 98.00 214 PHE A N 1
ATOM 1684 C CA . PHE A 1 214 ? -6.771 -5.027 -11.646 1.00 98.00 214 PHE A CA 1
ATOM 1685 C C . PHE A 1 214 ? -6.039 -3.738 -11.238 1.00 98.00 214 PHE A C 1
ATOM 1687 O O . PHE A 1 214 ? -4.826 -3.757 -11.042 1.00 98.00 214 PHE A O 1
ATOM 1694 N N . LEU A 1 215 ? -6.750 -2.615 -11.101 1.00 98.06 215 LEU A N 1
ATOM 1695 C CA . LEU A 1 215 ? -6.204 -1.370 -10.545 1.00 98.06 215 LEU A CA 1
ATOM 1696 C C . LEU A 1 215 ? -6.762 -1.142 -9.138 1.00 98.06 215 LEU A C 1
ATOM 1698 O O . LEU A 1 215 ? -7.897 -0.693 -8.969 1.00 98.06 215 LEU A O 1
ATOM 1702 N N . HIS A 1 216 ? -5.967 -1.471 -8.125 1.00 98.25 216 HIS A N 1
ATOM 1703 C CA . HIS A 1 216 ? -6.393 -1.484 -6.738 1.00 98.25 216 HIS A CA 1
ATOM 1704 C C . HIS A 1 216 ? -6.319 -0.120 -6.058 1.00 98.25 216 HIS A C 1
ATOM 1706 O O . HIS A 1 216 ? -5.333 0.616 -6.129 1.00 98.25 216 HIS A O 1
ATOM 1712 N N . ASN A 1 217 ? -7.362 0.144 -5.275 1.00 96.25 217 ASN A N 1
ATOM 1713 C CA . ASN A 1 217 ? -7.246 0.886 -4.026 1.00 96.25 217 ASN A CA 1
ATOM 1714 C C . ASN A 1 217 ? -7.248 -0.098 -2.843 1.00 96.25 217 ASN A C 1
ATOM 1716 O O . ASN A 1 217 ? -7.493 -1.296 -3.016 1.00 96.25 217 ASN A O 1
ATOM 1720 N N . LEU A 1 218 ? -7.057 0.421 -1.629 1.00 93.88 218 LEU A N 1
ATOM 1721 C CA . LEU A 1 218 ? -7.052 -0.400 -0.421 1.00 93.88 218 LEU A CA 1
ATOM 1722 C C . LEU A 1 218 ? -8.298 -1.283 -0.288 1.00 93.88 218 LEU A C 1
ATOM 1724 O O . LEU A 1 218 ? -8.154 -2.467 -0.020 1.00 93.88 218 LEU A O 1
ATOM 1728 N N . LYS A 1 219 ? -9.506 -0.739 -0.481 1.00 94.38 219 LYS A N 1
ATOM 1729 C CA . LYS A 1 219 ? -10.746 -1.511 -0.311 1.00 94.38 219 LYS A CA 1
ATOM 1730 C C . LYS A 1 219 ? -10.746 -2.735 -1.227 1.00 94.38 219 LYS A C 1
ATOM 1732 O O . LYS A 1 219 ? -10.908 -3.849 -0.751 1.00 94.38 219 LYS A O 1
ATOM 1737 N N . SER A 1 220 ? -10.518 -2.526 -2.524 1.00 96.44 220 SER A N 1
ATOM 1738 C CA . SER A 1 220 ? -10.490 -3.628 -3.493 1.00 96.44 220 SER A CA 1
ATOM 1739 C C . SER A 1 220 ? -9.391 -4.652 -3.196 1.00 96.44 220 SER A C 1
ATOM 1741 O O . SER A 1 220 ? -9.616 -5.843 -3.361 1.00 96.44 220 SER A O 1
ATOM 1743 N N . PHE A 1 221 ? -8.228 -4.200 -2.715 1.00 96.75 221 PHE A N 1
ATOM 1744 C CA . PHE A 1 221 ? -7.136 -5.090 -2.332 1.00 96.75 221 PHE A CA 1
ATOM 1745 C C . PHE A 1 221 ? -7.496 -5.930 -1.099 1.00 96.75 221 PHE A C 1
ATOM 1747 O O . PHE A 1 221 ? -7.239 -7.130 -1.066 1.00 96.75 221 PHE A O 1
ATOM 1754 N N . MET A 1 222 ? -8.142 -5.326 -0.097 1.00 95.56 222 MET A N 1
ATOM 1755 C CA . MET A 1 222 ? -8.611 -6.045 1.090 1.00 95.56 222 MET A CA 1
ATOM 1756 C C . MET A 1 222 ? -9.650 -7.114 0.742 1.00 95.56 222 MET A C 1
ATOM 1758 O O . MET A 1 222 ? -9.591 -8.221 1.283 1.00 95.56 222 MET A O 1
ATOM 1762 N N . ASP A 1 223 ? -10.580 -6.787 -0.157 1.00 95.00 223 ASP A N 1
ATOM 1763 C CA . ASP A 1 223 ? -11.622 -7.702 -0.625 1.00 95.00 223 ASP A CA 1
ATOM 1764 C C . ASP A 1 223 ? -10.998 -8.909 -1.362 1.00 95.0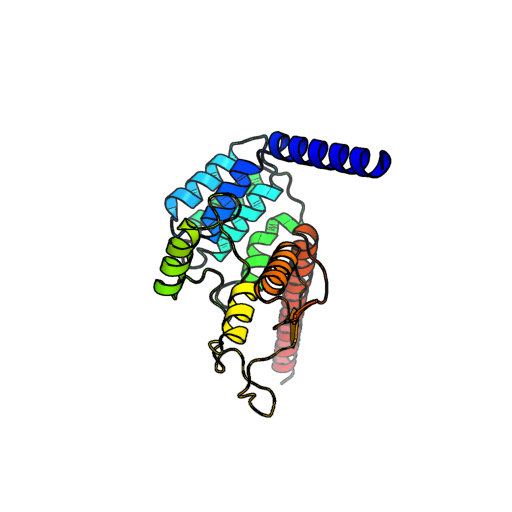0 223 ASP A C 1
ATOM 1766 O O . ASP A 1 223 ? -11.346 -10.062 -1.085 1.00 95.00 223 ASP A O 1
ATOM 1770 N N . GLU A 1 224 ? -10.017 -8.667 -2.240 1.00 96.12 224 GLU A N 1
ATOM 1771 C CA . GLU A 1 224 ? -9.303 -9.724 -2.969 1.00 96.12 224 GLU A CA 1
ATOM 1772 C C . GLU A 1 224 ? -8.476 -10.618 -2.038 1.00 96.12 224 GLU A C 1
ATOM 1774 O O . GLU A 1 224 ? -8.640 -11.839 -2.053 1.00 96.12 224 GLU A O 1
ATOM 1779 N N . VAL A 1 225 ? -7.650 -10.030 -1.166 1.00 96.00 225 VAL A N 1
ATOM 1780 C CA . VAL A 1 225 ? -6.842 -10.782 -0.190 1.00 96.00 225 VAL A CA 1
ATOM 1781 C C . VAL A 1 225 ? -7.730 -11.637 0.708 1.00 96.00 225 VAL A C 1
ATOM 1783 O O . VAL A 1 225 ? -7.414 -12.797 0.971 1.00 96.00 225 VAL A O 1
ATOM 1786 N N . THR A 1 226 ? -8.857 -11.087 1.160 1.00 95.38 226 THR A N 1
ATOM 1787 C CA . THR A 1 226 ? -9.821 -11.821 1.982 1.00 95.38 226 THR A CA 1
ATOM 1788 C C . THR A 1 226 ? -10.333 -13.058 1.253 1.00 95.38 226 THR A C 1
ATOM 1790 O O . THR A 1 226 ? -10.247 -14.164 1.786 1.00 95.38 226 THR A O 1
ATOM 1793 N N . THR A 1 227 ? -10.789 -12.875 0.015 1.00 94.75 227 THR A N 1
ATOM 1794 C CA . THR A 1 227 ? -11.331 -13.952 -0.821 1.00 94.75 227 THR A CA 1
ATOM 1795 C C . THR A 1 227 ? -10.286 -15.037 -1.088 1.00 94.75 227 THR A C 1
ATOM 1797 O O . THR A 1 227 ? -10.569 -16.226 -0.936 1.00 94.75 227 THR A O 1
ATOM 1800 N N . LEU A 1 228 ? -9.056 -14.642 -1.431 1.00 94.25 228 LEU A N 1
ATOM 1801 C CA . LEU A 1 228 ? -7.960 -15.568 -1.717 1.00 94.25 228 LEU A CA 1
ATOM 1802 C C . LEU A 1 228 ? -7.574 -16.404 -0.493 1.00 94.25 228 LEU A C 1
ATOM 1804 O O . LEU A 1 228 ? -7.415 -17.621 -0.599 1.00 94.25 228 LEU A O 1
ATOM 1808 N N . VAL A 1 229 ? -7.428 -15.771 0.672 1.00 94.19 229 VAL A N 1
ATOM 1809 C CA . VAL A 1 229 ? -7.020 -16.463 1.903 1.00 94.19 229 VAL A CA 1
ATOM 1810 C C . VAL A 1 229 ? -8.101 -17.437 2.372 1.00 94.19 229 VAL A C 1
ATOM 1812 O O . VAL A 1 229 ? -7.778 -18.558 2.778 1.00 94.19 229 VAL A O 1
ATOM 1815 N N . ASP A 1 230 ? -9.373 -17.049 2.279 1.00 93.94 230 ASP A N 1
ATOM 1816 C CA . ASP A 1 230 ? -10.491 -17.914 2.657 1.00 93.94 230 ASP A CA 1
ATOM 1817 C C . ASP A 1 230 ? -10.571 -19.142 1.731 1.00 93.94 230 ASP A C 1
ATOM 1819 O O . ASP A 1 230 ? -10.607 -20.276 2.218 1.00 93.94 230 ASP A O 1
ATOM 1823 N N . ALA A 1 231 ? -10.450 -18.943 0.412 1.00 93.81 231 ALA A N 1
ATOM 1824 C CA . ALA A 1 231 ? -10.425 -20.030 -0.569 1.00 93.81 231 ALA A CA 1
ATOM 1825 C C . ALA A 1 231 ? -9.241 -20.996 -0.357 1.00 93.81 231 ALA A C 1
ATOM 1827 O O . ALA A 1 231 ? -9.393 -22.218 -0.417 1.00 93.81 231 ALA A O 1
ATOM 1828 N N . GLN A 1 232 ? -8.048 -20.476 -0.047 1.00 90.94 232 GLN A N 1
ATOM 1829 C CA . GLN A 1 232 ? -6.879 -21.308 0.263 1.00 90.94 232 GLN A CA 1
ATOM 1830 C C . GLN A 1 232 ? -7.077 -22.152 1.527 1.00 90.94 232 GLN A C 1
ATOM 1832 O O . GLN A 1 232 ? -6.612 -23.296 1.598 1.00 90.94 232 GLN A O 1
ATOM 1837 N N . LYS A 1 233 ? -7.732 -21.592 2.549 1.00 90.06 233 LYS A N 1
ATOM 1838 C CA . LYS A 1 2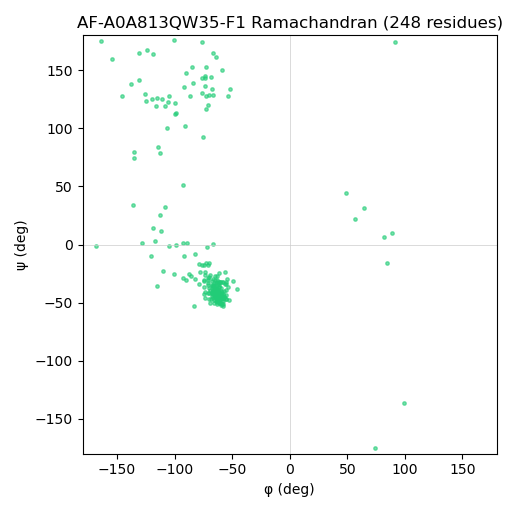33 ? -8.025 -22.299 3.800 1.00 90.06 233 LYS A CA 1
ATOM 1839 C C . LYS A 1 233 ? -9.030 -23.425 3.571 1.00 90.06 233 LYS A C 1
ATOM 1841 O O . LYS A 1 233 ? -8.822 -24.529 4.080 1.00 90.06 233 LYS A O 1
ATOM 1846 N N . GLU A 1 234 ? -10.069 -23.168 2.786 1.00 91.88 234 GLU A N 1
ATOM 1847 C CA . GLU A 1 234 ? -11.056 -24.172 2.390 1.00 91.88 234 GLU A CA 1
ATOM 1848 C C . GLU A 1 234 ? -10.400 -25.311 1.600 1.00 91.88 234 GLU A C 1
ATOM 1850 O O . GLU A 1 234 ? -10.500 -26.474 1.995 1.00 91.88 234 GLU A O 1
ATOM 1855 N N . TYR A 1 235 ? -9.607 -24.984 0.574 1.00 91.31 235 TYR A N 1
ATOM 1856 C CA . TYR A 1 235 ? -8.882 -25.973 -0.226 1.00 91.31 235 TYR A CA 1
ATOM 1857 C C . TYR A 1 235 ? -7.992 -26.889 0.631 1.00 91.31 235 TYR A C 1
ATOM 1859 O O . TYR A 1 235 ? -8.041 -28.114 0.511 1.00 91.31 235 TYR A O 1
ATOM 1867 N N . LYS A 1 236 ? -7.211 -26.315 1.559 1.00 88.75 236 LYS A N 1
ATOM 1868 C CA . LYS A 1 236 ? -6.360 -27.090 2.482 1.00 88.75 236 LYS A CA 1
ATOM 1869 C C . LYS A 1 236 ? -7.172 -27.981 3.425 1.00 88.75 236 LYS A C 1
ATOM 1871 O O . LYS A 1 236 ? -6.694 -29.049 3.808 1.00 88.75 236 LYS A O 1
ATOM 1876 N N . THR A 1 237 ? -8.362 -27.543 3.826 1.00 90.12 237 THR A N 1
ATOM 1877 C CA . THR A 1 237 ? -9.258 -28.314 4.701 1.00 90.12 237 THR A CA 1
ATOM 1878 C C . THR A 1 237 ? -9.824 -29.517 3.951 1.00 90.12 237 THR A C 1
ATOM 1880 O O . THR A 1 237 ? -9.716 -30.641 4.440 1.00 90.12 237 THR A O 1
ATOM 1883 N N . ASN A 1 238 ? -10.302 -29.300 2.726 1.00 90.75 238 ASN A N 1
ATOM 1884 C CA . ASN A 1 238 ? -10.832 -30.353 1.861 1.00 90.75 238 ASN A CA 1
ATOM 1885 C C . ASN A 1 238 ? -9.756 -31.389 1.508 1.00 90.75 238 ASN A C 1
ATOM 1887 O O . ASN A 1 238 ? -9.991 -32.590 1.619 1.00 90.75 238 ASN A O 1
ATOM 1891 N N . LEU A 1 239 ? -8.538 -30.943 1.180 1.00 89.12 239 LEU A N 1
ATOM 1892 C CA . LEU A 1 239 ? -7.425 -31.848 0.886 1.00 89.12 239 LEU A CA 1
ATOM 1893 C C . LEU A 1 239 ? -7.090 -32.760 2.078 1.00 89.12 239 LEU A C 1
ATOM 1895 O O . LEU A 1 239 ? -6.879 -33.958 1.901 1.00 89.12 239 LEU A O 1
ATOM 1899 N N . ARG A 1 240 ? -7.073 -32.214 3.302 1.00 88.06 240 ARG A N 1
ATOM 1900 C CA . ARG A 1 240 ? -6.822 -32.996 4.525 1.00 88.06 240 ARG A CA 1
ATOM 1901 C C . ARG A 1 240 ? -7.936 -33.994 4.820 1.00 88.06 240 ARG A C 1
ATOM 1903 O O . ARG A 1 240 ? -7.634 -35.119 5.209 1.00 88.06 240 ARG A O 1
ATOM 1910 N N . ALA A 1 241 ? -9.194 -33.596 4.636 1.00 87.94 241 ALA A N 1
ATOM 1911 C CA . ALA A 1 241 ? -10.336 -34.488 4.812 1.00 87.94 241 ALA A CA 1
ATOM 1912 C C . ALA A 1 241 ? -10.266 -35.674 3.834 1.00 87.94 241 ALA A C 1
ATOM 1914 O O . ALA A 1 241 ? -10.391 -36.823 4.255 1.00 87.94 241 ALA A O 1
ATOM 1915 N N . ASN A 1 242 ? -9.954 -35.402 2.563 1.00 87.88 242 ASN A N 1
ATOM 1916 C CA . ASN A 1 242 ? -9.820 -36.428 1.529 1.00 87.88 242 ASN A CA 1
ATOM 1917 C C . ASN A 1 242 ? -8.668 -37.401 1.820 1.00 87.88 242 ASN A C 1
ATOM 1919 O O . ASN A 1 242 ? -8.853 -38.612 1.736 1.00 87.88 242 ASN A O 1
ATOM 1923 N N . LEU A 1 243 ? -7.499 -36.890 2.226 1.00 87.38 243 LEU A N 1
ATOM 1924 C CA . LEU A 1 243 ? -6.359 -37.728 2.617 1.00 87.38 243 LEU A CA 1
ATOM 1925 C C . LEU A 1 243 ? -6.682 -38.596 3.843 1.00 87.38 243 LEU A C 1
ATOM 1927 O O . LEU A 1 243 ? -6.338 -39.773 3.867 1.00 87.38 243 LEU A O 1
ATOM 1931 N N . SER A 1 244 ? -7.380 -38.047 4.842 1.00 84.88 244 SER A N 1
ATOM 1932 C CA . SER A 1 244 ? -7.783 -38.816 6.023 1.00 84.88 244 SER A CA 1
ATOM 1933 C C . SER A 1 244 ? -8.820 -39.897 5.714 1.00 84.88 244 SER A C 1
ATOM 1935 O O . SER A 1 244 ? -8.833 -40.897 6.426 1.00 84.88 244 SER A O 1
ATOM 1937 N N . SER A 1 245 ? -9.698 -39.696 4.727 1.00 83.56 245 SER A N 1
ATOM 1938 C CA . SER A 1 245 ? -10.626 -40.739 4.272 1.00 83.56 245 SER A CA 1
ATOM 1939 C C . SER A 1 245 ? -9.860 -41.851 3.564 1.00 83.56 245 SER A C 1
ATOM 1941 O O . SER A 1 245 ? -9.951 -43.003 3.964 1.00 83.56 245 SER A O 1
ATOM 1943 N N . ALA A 1 246 ? -8.997 -41.490 2.609 1.00 79.69 246 ALA A N 1
ATOM 1944 C CA . ALA A 1 246 ? -8.204 -42.452 1.848 1.00 79.69 246 ALA A CA 1
ATOM 1945 C C . ALA A 1 246 ? -7.287 -43.324 2.728 1.00 79.69 246 ALA A C 1
ATOM 1947 O O . ALA A 1 246 ? -7.055 -44.480 2.403 1.00 79.69 246 ALA A O 1
ATOM 1948 N N . MET A 1 247 ? -6.783 -42.793 3.849 1.00 76.75 247 MET A N 1
ATOM 1949 C CA . MET A 1 247 ? -5.984 -43.561 4.817 1.00 76.75 247 MET A CA 1
ATOM 1950 C C . MET A 1 247 ? -6.810 -44.450 5.759 1.00 76.75 247 MET A C 1
ATOM 1952 O O . MET A 1 247 ? -6.231 -45.302 6.420 1.00 76.75 247 MET A O 1
ATOM 1956 N N . LYS A 1 248 ? -8.122 -44.224 5.890 1.00 75.12 248 LYS A N 1
ATOM 1957 C CA . LYS A 1 248 ? -9.022 -45.096 6.666 1.00 75.12 248 LYS A CA 1
ATOM 1958 C C . LYS A 1 248 ? -9.569 -46.252 5.832 1.00 75.12 248 LYS A C 1
ATOM 1960 O O . LYS A 1 248 ? -9.942 -47.271 6.402 1.00 75.12 248 LYS A O 1
ATOM 1965 N N . ASP A 1 249 ? -9.620 -46.065 4.517 1.00 71.44 249 ASP A N 1
ATOM 1966 C CA . ASP A 1 249 ? -10.095 -47.052 3.546 1.00 71.44 249 ASP A CA 1
ATOM 1967 C C . ASP A 1 249 ? -8.969 -47.991 3.043 1.00 71.44 249 ASP A C 1
ATOM 1969 O O . ASP A 1 249 ? -9.227 -48.856 2.204 1.00 71.44 249 ASP A O 1
ATOM 1973 N N . ALA A 1 250 ? -7.736 -47.823 3.543 1.00 58.91 250 ALA A N 1
ATOM 1974 C CA . ALA A 1 250 ? -6.543 -48.624 3.242 1.00 58.91 250 ALA A CA 1
ATOM 1975 C C . ALA A 1 250 ? -6.090 -49.428 4.469 1.00 58.91 250 ALA A C 1
ATOM 1977 O O . ALA A 1 250 ? -5.643 -50.581 4.274 1.00 58.91 250 ALA A O 1
#

Organism: NCBI:txid104777

Secondary structure (DSSP, 8-state):
-HHHHHHHHHHHHHHH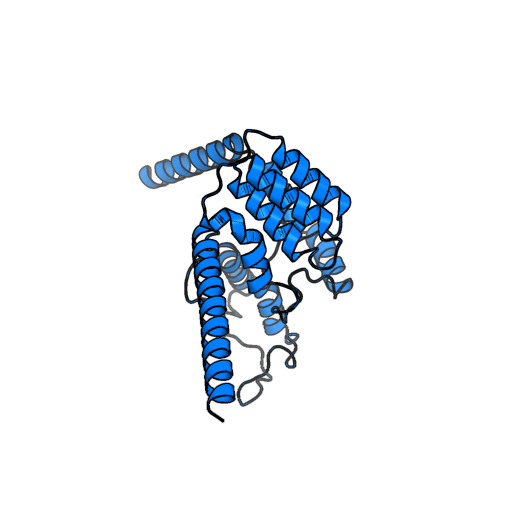HHHHHTTHHHHHHHHHHHHH---HHHHHHHHHHHHH-SSS-HHHHHHHHHHHHHHSTTS-HHHHHHHHHHHHHH----HHHHTHHHHHHHHHSTTT-SS-TT-TT-HHHHHHHHHHHTTT---GGG----HHHHHHHHHHTT-S-TTTS--SSSPP-SPPSEEEEEETT-EEHHHHHHHHHHHHHTTTT-EEEEEES-EE-HHHHHHHHHHHHHHHHHHHHHHHHHHHHHTT--

Sequence (250 aa):
MSGTVAKHVTLVSELSRLVSAHNLLEVSETEQQLACQEEHSDSLQKIRNLMEDTKVRTSDILRSVCLYALRYEKSNSSELNSLKNSLLKRGGLTEQQRDFVNKICAYGGVKYREADLFLNQNAMAFTKRILKGFKGVDNIYTQHTPLVKDLVEQLIKGRLKETSFPFLGNTIKDRPQEIIVFMVGGITYEETLAIHNINKAYAGNIKVILGGTFLHNLKSFMDEVTTLVDAQKEYKTNLRANLSSAMKDA

InterPro domains:
  IPR001619 Sec1-like protein [PF00995] (1-224)
  IPR001619 Sec1-like protein [PTHR11679] (1-225)
  IPR027482 Sec1-like, domain 2 [G3DSA:3.40.50.1910] (135-236)
  IPR036045 Sec1-like superfamily [SSF56815] (2-227)

Radius of gyration: 21.48 Å; Cα contacts (8 Å, |Δi|>4): 206; chains: 1; bounding box: 40×76×48 Å